Protein AF-A0A2J8X5N2-F1 (afdb_monomer_lite)

Radius of gyration: 18.38 Å; chains: 1; bounding box: 54×31×49 Å

pLDDT: mean 86.95, std 11.27, range [47.19, 97.31]

Structure (mmCIF, N/CA/C/O backbone):
data_AF-A0A2J8X5N2-F1
#
_entry.id   AF-A0A2J8X5N2-F1
#
loop_
_atom_site.group_PDB
_atom_site.id
_atom_site.type_symbol
_atom_site.label_atom_id
_atom_site.label_alt_id
_atom_site.label_comp_id
_atom_site.label_asym_id
_atom_site.label_entity_id
_atom_site.label_seq_id
_atom_site.pdbx_PDB_ins_code
_atom_site.Cartn_x
_atom_site.Cartn_y
_atom_site.Cartn_z
_atom_site.occupancy
_atom_site.B_iso_or_equiv
_atom_site.auth_seq_id
_atom_site.auth_comp_id
_atom_site.auth_asym_id
_atom_site.auth_atom_id
_atom_site.pdbx_PDB_model_num
ATOM 1 N N . LEU A 1 1 ? -1.056 3.568 8.824 1.00 79.25 1 LEU A N 1
ATOM 2 C CA . LEU A 1 1 ? 0.126 3.794 9.697 1.00 79.25 1 LEU A CA 1
ATOM 3 C C . LEU A 1 1 ? 0.199 5.288 9.924 1.00 79.25 1 LEU A C 1
ATOM 5 O O . LEU A 1 1 ? 0.035 6.000 8.947 1.00 79.25 1 LEU A O 1
ATOM 9 N N . THR A 1 2 ? 0.379 5.748 11.159 1.00 79.31 2 THR A N 1
ATOM 10 C CA . THR A 1 2 ? 0.470 7.188 11.462 1.00 79.31 2 THR A CA 1
ATOM 11 C C . THR A 1 2 ? 1.786 7.514 12.163 1.00 79.31 2 THR A C 1
ATOM 13 O O . THR A 1 2 ? 2.295 6.700 12.941 1.00 79.31 2 THR A O 1
ATOM 16 N N . TYR A 1 3 ? 2.335 8.692 11.874 1.00 79.75 3 TYR A N 1
ATOM 17 C CA . TYR A 1 3 ? 3.487 9.265 12.562 1.00 79.75 3 TYR A CA 1
ATOM 18 C C . TYR A 1 3 ? 3.287 10.778 12.698 1.00 79.75 3 TYR A C 1
ATOM 20 O O . TYR A 1 3 ? 3.373 11.508 11.717 1.00 79.75 3 TYR A O 1
ATOM 28 N N . GLU A 1 4 ? 3.002 11.232 13.918 1.00 77.88 4 GLU A N 1
ATOM 29 C CA . GLU A 1 4 ? 2.879 12.645 14.314 1.00 77.88 4 GLU A CA 1
ATOM 30 C C . GLU A 1 4 ? 1.818 13.422 13.512 1.00 77.88 4 GLU A C 1
ATOM 32 O O . GLU A 1 4 ? 1.911 14.631 13.327 1.00 77.88 4 GLU A O 1
ATOM 37 N N . ARG A 1 5 ? 0.785 12.711 13.046 1.00 81.62 5 ARG A N 1
ATOM 38 C CA . ARG A 1 5 ? -0.316 13.224 12.219 1.00 81.62 5 ARG A CA 1
ATOM 39 C C . ARG A 1 5 ? -1.665 12.758 12.766 1.00 81.62 5 ARG A C 1
ATOM 41 O O . ARG A 1 5 ? -2.450 12.113 12.074 1.00 81.62 5 ARG A O 1
ATOM 48 N N . GLU A 1 6 ? -1.905 13.033 14.045 1.00 83.50 6 GLU A N 1
ATOM 49 C CA . GLU A 1 6 ? -3.108 12.582 14.758 1.00 83.50 6 GLU A CA 1
ATOM 50 C C . GLU A 1 6 ? -4.386 13.145 14.123 1.00 83.50 6 GLU A C 1
ATOM 52 O O . GLU A 1 6 ? -5.283 12.382 13.789 1.00 83.50 6 GLU A O 1
ATOM 57 N N . GLU A 1 7 ? -4.432 14.444 13.823 1.00 84.88 7 GLU A N 1
ATOM 58 C CA . GLU A 1 7 ? -5.593 15.080 13.179 1.00 84.88 7 GLU A CA 1
ATOM 59 C C . GLU A 1 7 ? -5.915 14.472 11.799 1.00 84.88 7 GLU A C 1
ATOM 61 O O . GLU A 1 7 ? -7.064 14.157 11.489 1.00 84.88 7 GLU A O 1
ATOM 66 N N . VAL A 1 8 ? -4.888 14.230 10.977 1.00 87.12 8 VAL A N 1
ATOM 67 C CA . VAL A 1 8 ? -5.040 13.621 9.644 1.00 87.12 8 VAL A CA 1
ATOM 68 C C . VAL A 1 8 ? -5.524 12.171 9.751 1.00 87.12 8 VAL A C 1
ATOM 70 O O . VAL A 1 8 ? -6.370 11.734 8.965 1.00 87.12 8 VAL A O 1
ATOM 73 N N . LEU A 1 9 ? -5.028 11.428 10.747 1.00 88.44 9 LEU A N 1
ATOM 74 C CA . LEU A 1 9 ? -5.507 10.082 11.047 1.00 88.44 9 LEU A CA 1
ATOM 75 C C . LEU A 1 9 ? -6.993 10.099 11.415 1.00 88.44 9 LEU A C 1
ATOM 77 O O . LEU A 1 9 ? -7.743 9.288 10.878 1.00 88.44 9 LEU A O 1
ATOM 81 N N . MET A 1 10 ? -7.418 11.003 12.299 1.00 89.31 10 MET A N 1
ATOM 82 C CA . MET A 1 10 ? -8.810 11.086 12.751 1.00 89.31 10 MET A CA 1
ATOM 83 C C . MET A 1 10 ? -9.759 11.356 11.582 1.00 89.31 10 MET A C 1
ATOM 85 O O . MET A 1 10 ? -10.699 10.590 11.368 1.00 89.31 10 MET A O 1
ATOM 89 N N . ASN A 1 11 ? -9.429 12.336 10.738 1.00 88.38 11 ASN A N 1
ATOM 90 C CA . ASN A 1 11 ? -10.182 12.619 9.514 1.00 88.38 11 ASN A CA 1
ATOM 91 C C . ASN A 1 11 ? -10.232 11.405 8.569 1.00 88.38 11 ASN A C 1
ATOM 93 O O . ASN A 1 11 ? -11.255 11.123 7.944 1.00 88.38 11 ASN A O 1
ATOM 97 N N . SER A 1 12 ? -9.136 10.652 8.460 1.00 89.88 12 SER A N 1
ATOM 98 C CA . SER A 1 12 ? -9.092 9.437 7.638 1.00 89.88 12 SER A CA 1
ATOM 99 C C . SER A 1 12 ? -9.958 8.309 8.194 1.00 89.88 12 SER A C 1
ATOM 101 O O . SER A 1 12 ? -10.582 7.587 7.417 1.00 89.88 12 SER A O 1
ATOM 103 N N . LEU A 1 13 ? -10.025 8.163 9.519 1.00 92.00 13 LEU A N 1
ATOM 104 C CA . LEU A 1 13 ? -10.868 7.174 10.186 1.00 92.00 13 LEU A CA 1
ATOM 105 C C . LEU A 1 13 ? -12.350 7.502 10.016 1.00 92.00 13 LEU A C 1
ATOM 107 O O . LEU A 1 13 ? -13.110 6.628 9.610 1.00 92.00 13 LEU A O 1
ATOM 111 N N . GLU A 1 14 ? -12.756 8.752 10.234 1.00 92.00 14 GLU A N 1
ATOM 112 C CA . GLU A 1 14 ? -14.149 9.186 10.051 1.00 92.00 14 GLU A CA 1
ATOM 113 C C . GLU A 1 14 ? -14.667 8.908 8.638 1.00 92.00 14 GLU A C 1
ATOM 115 O O . GLU A 1 14 ? -15.812 8.496 8.446 1.00 92.00 14 GLU A O 1
ATOM 120 N N . ARG A 1 15 ? -13.800 9.039 7.630 1.00 91.50 15 ARG A N 1
ATOM 121 C CA . ARG A 1 15 ? -14.136 8.718 6.238 1.00 91.50 15 ARG A CA 1
ATOM 122 C C . ARG A 1 15 ? -14.422 7.237 6.006 1.00 91.50 15 ARG A C 1
ATOM 124 O O . ARG A 1 15 ? -14.990 6.913 4.970 1.00 91.50 15 ARG A O 1
ATOM 131 N N . LEU A 1 16 ? -14.061 6.343 6.923 1.00 93.50 16 LEU A N 1
ATOM 132 C CA . LEU A 1 16 ? -14.395 4.917 6.867 1.00 93.50 16 LEU A CA 1
ATOM 133 C C . LEU A 1 16 ? -15.728 4.585 7.553 1.00 93.50 16 LEU A C 1
ATOM 135 O O . LEU A 1 16 ? -16.158 3.433 7.485 1.00 93.50 16 LEU A O 1
ATOM 139 N N . ASN A 1 17 ? -16.397 5.563 8.175 1.00 95.12 17 ASN A N 1
ATOM 140 C CA . ASN A 1 17 ? -17.678 5.351 8.842 1.00 95.12 17 ASN A CA 1
ATOM 141 C C . ASN A 1 17 ? -18.714 4.743 7.888 1.00 95.12 17 ASN A C 1
ATOM 143 O O . ASN A 1 17 ? -18.992 5.297 6.825 1.00 95.12 17 ASN A O 1
ATOM 147 N N . GLY A 1 18 ? -19.279 3.595 8.266 1.00 93.81 18 GLY A N 1
ATOM 148 C CA . GLY A 1 18 ? -20.291 2.901 7.472 1.00 93.81 18 GLY A CA 1
ATOM 149 C C . GLY A 1 18 ? -19.766 2.247 6.188 1.00 93.81 18 GLY A C 1
ATOM 150 O O . GLY A 1 18 ? -20.572 1.856 5.341 1.00 93.81 18 GLY A O 1
ATOM 151 N N . LEU A 1 19 ? -18.442 2.111 6.018 1.00 95.00 19 LEU A N 1
ATOM 152 C CA . LEU A 1 19 ? -17.857 1.424 4.867 1.00 95.00 19 LEU A CA 1
ATOM 153 C C . LEU A 1 19 ? -18.276 -0.062 4.862 1.00 95.00 19 LEU A C 1
ATOM 155 O O . LEU A 1 19 ? -17.927 -0.803 5.786 1.00 95.00 19 LEU A O 1
AT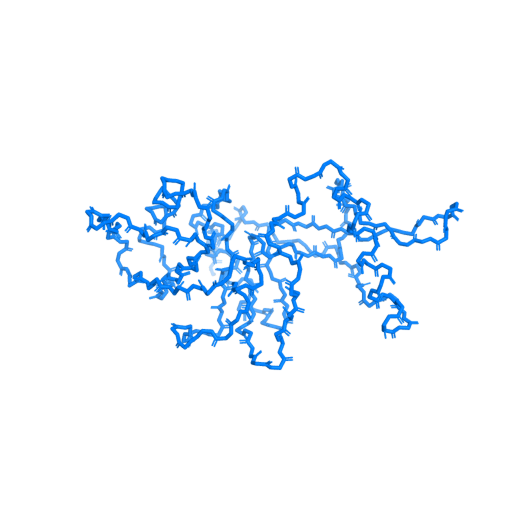OM 159 N N . PRO A 1 20 ? -18.970 -0.555 3.819 1.00 93.94 20 PRO A N 1
ATOM 160 C CA . PRO A 1 20 ? -19.385 -1.951 3.792 1.00 93.94 20 PRO A CA 1
ATOM 161 C C . PRO A 1 20 ? -18.192 -2.908 3.671 1.00 93.94 20 PRO A C 1
ATOM 163 O O . PRO A 1 20 ? -17.179 -2.596 3.048 1.00 93.94 20 PRO A O 1
ATOM 166 N N . TYR A 1 21 ? -18.342 -4.108 4.237 1.00 94.88 21 TYR A N 1
ATOM 167 C CA . TYR A 1 21 ? -17.311 -5.159 4.305 1.00 94.88 21 TYR A CA 1
ATOM 168 C C . TYR A 1 21 ? -16.043 -4.801 5.094 1.00 94.88 21 TYR A C 1
ATOM 170 O O . TYR A 1 21 ? -15.134 -5.630 5.173 1.00 94.88 21 TYR A O 1
ATOM 178 N N . LEU A 1 22 ? -15.970 -3.617 5.707 1.00 96.75 22 LEU A N 1
ATOM 179 C CA . LEU A 1 22 ? -14.913 -3.311 6.658 1.00 96.75 22 LEU A CA 1
ATOM 180 C C . LEU A 1 22 ? -15.119 -4.169 7.914 1.00 96.75 22 LEU A C 1
ATOM 182 O O . LEU A 1 22 ? -16.194 -4.168 8.502 1.00 96.75 22 LEU A O 1
ATOM 186 N N . ASN A 1 23 ? -14.101 -4.938 8.304 1.00 96.62 23 ASN A N 1
ATOM 187 C CA . ASN A 1 23 ? -14.156 -5.775 9.507 1.00 96.62 23 ASN A CA 1
ATOM 188 C C . ASN A 1 23 ? -13.657 -5.023 10.750 1.00 96.62 23 AS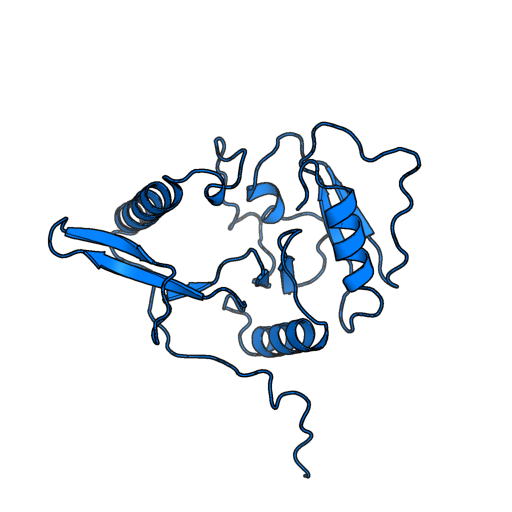N A C 1
ATOM 190 O O . ASN A 1 23 ? -14.258 -5.114 11.815 1.00 96.62 23 ASN A O 1
ATOM 194 N N . LYS A 1 24 ? -12.531 -4.321 10.604 1.00 96.19 24 LYS A N 1
ATOM 195 C CA . LYS A 1 24 ? -11.773 -3.681 11.681 1.00 96.19 24 LYS A CA 1
ATOM 196 C C . LYS A 1 24 ? -10.765 -2.715 11.067 1.00 96.19 24 LYS A C 1
ATOM 198 O O . LYS A 1 24 ? -10.291 -2.953 9.954 1.00 96.19 24 LYS A O 1
ATOM 203 N N . VAL A 1 25 ? -10.388 -1.678 11.808 1.00 96.19 25 VAL A N 1
ATOM 204 C CA . VAL A 1 25 ? -9.246 -0.824 11.461 1.00 96.19 25 VAL A CA 1
ATOM 205 C C . VAL A 1 25 ? -8.096 -1.094 12.423 1.00 96.19 25 VAL A C 1
ATOM 207 O O . VAL A 1 25 ? -8.276 -1.036 13.634 1.00 96.19 25 VAL A O 1
ATOM 210 N N . VAL A 1 26 ? -6.905 -1.379 11.889 1.00 95.38 26 VAL A N 1
ATOM 211 C CA . VAL A 1 26 ? -5.677 -1.518 12.685 1.00 95.38 26 VAL A CA 1
ATOM 212 C C . VAL A 1 26 ? -4.800 -0.289 12.460 1.00 95.38 26 VAL A C 1
ATOM 214 O O . VAL A 1 26 ? -4.179 -0.118 11.408 1.00 95.38 26 VAL A O 1
ATOM 217 N N . VAL A 1 27 ? -4.746 0.580 13.463 1.00 93.75 27 VAL A N 1
ATOM 218 C CA . VAL A 1 27 ? -3.889 1.761 13.489 1.00 93.75 27 VAL A CA 1
ATOM 219 C C . VAL A 1 27 ? -2.506 1.346 13.971 1.00 93.75 27 VAL A C 1
ATOM 221 O O . VAL A 1 27 ? -2.282 1.099 15.154 1.00 93.75 27 VAL A O 1
ATOM 224 N N . VAL A 1 28 ? -1.557 1.286 13.039 1.00 92.12 28 VAL A N 1
ATOM 225 C CA . VAL A 1 28 ? -0.138 1.103 13.364 1.00 92.12 28 VAL A CA 1
ATOM 226 C C . VAL A 1 28 ? 0.433 2.435 13.835 1.00 92.12 28 VAL A C 1
ATOM 228 O O . VAL A 1 28 ? 0.617 3.351 13.025 1.00 92.12 28 VAL A O 1
ATOM 231 N N . TRP A 1 29 ? 0.670 2.531 15.141 1.00 90.06 29 TRP A N 1
ATOM 232 C CA . TRP A 1 29 ? 1.153 3.729 15.814 1.00 90.06 29 TRP A CA 1
ATOM 233 C C . TRP A 1 29 ? 2.682 3.742 15.830 1.00 90.06 29 TRP A C 1
ATOM 235 O O . TRP A 1 29 ? 3.324 3.002 16.584 1.00 90.06 29 TRP A O 1
ATOM 245 N N . ASN A 1 30 ? 3.268 4.570 14.963 1.00 87.38 30 ASN A N 1
ATOM 246 C CA . ASN A 1 30 ? 4.718 4.735 14.850 1.00 87.38 30 ASN A CA 1
ATOM 247 C C . ASN A 1 30 ? 5.265 5.912 15.667 1.00 87.38 30 ASN A C 1
ATOM 249 O O . ASN A 1 30 ? 6.484 6.075 15.752 1.00 87.38 30 ASN A O 1
ATOM 253 N N . SER A 1 31 ? 4.395 6.748 16.237 1.00 82.81 31 SER A N 1
ATOM 254 C CA . SER A 1 31 ? 4.826 7.896 17.027 1.00 82.81 31 SER A CA 1
ATOM 255 C C . SER A 1 31 ? 5.433 7.471 18.365 1.00 82.81 31 SER A C 1
ATOM 257 O O . SER A 1 31 ? 4.873 6.609 19.042 1.00 82.81 31 SER A O 1
ATOM 259 N N . PRO A 1 32 ? 6.542 8.109 18.789 1.00 79.06 32 PRO A N 1
ATOM 260 C CA . PRO A 1 32 ? 7.129 7.866 20.105 1.00 79.06 32 PRO A CA 1
ATOM 261 C C . PRO A 1 32 ? 6.240 8.407 21.231 1.00 79.06 32 PRO A C 1
ATOM 263 O O . PRO A 1 32 ? 6.235 7.871 22.336 1.00 79.06 32 PRO A O 1
ATOM 266 N N . LYS A 1 33 ? 5.479 9.472 20.950 1.00 82.56 33 LYS A N 1
ATOM 267 C CA . LYS A 1 33 ? 4.474 10.014 21.864 1.00 82.56 33 LYS A CA 1
ATOM 268 C C . LYS A 1 33 ? 3.233 9.132 21.838 1.00 82.56 33 LYS A C 1
ATOM 270 O O . LYS A 1 33 ? 2.819 8.665 20.775 1.00 82.56 33 LYS A O 1
ATOM 275 N N . LEU A 1 34 ? 2.656 8.915 23.013 1.00 79.19 34 LEU A N 1
ATOM 276 C CA . LEU A 1 34 ? 1.372 8.241 23.136 1.00 79.19 34 LEU A CA 1
ATOM 277 C C . LEU A 1 34 ? 0.268 9.101 22.502 1.00 79.19 34 LEU A C 1
ATOM 279 O O . LEU A 1 34 ? 0.409 10.327 22.503 1.00 79.19 34 LEU A O 1
ATOM 283 N N . PRO A 1 35 ? -0.807 8.480 21.979 1.00 76.88 35 PRO A N 1
ATOM 284 C CA . PRO A 1 35 ? -2.031 9.215 21.682 1.00 76.88 35 PRO A CA 1
ATOM 285 C C . PRO A 1 35 ? -2.477 9.976 22.933 1.00 76.88 35 PRO A C 1
ATOM 287 O O . PRO A 1 35 ? -2.244 9.489 24.046 1.00 76.88 35 PRO A O 1
ATOM 290 N N . SER A 1 36 ? -3.101 11.141 22.755 1.00 78.81 36 SER A N 1
ATOM 291 C CA . SER A 1 36 ? -3.645 11.900 23.886 1.00 78.81 36 SER A CA 1
ATOM 292 C C . SER A 1 36 ? -4.563 11.012 24.736 1.00 78.81 36 SER A C 1
ATOM 294 O O . SER A 1 36 ? -5.335 10.224 24.191 1.00 78.81 36 SER A O 1
ATOM 296 N N . GLU A 1 37 ? -4.493 11.120 26.066 1.00 74.69 37 GLU A N 1
ATOM 297 C CA . GLU A 1 37 ? -5.384 10.355 26.958 1.00 74.69 37 GLU A CA 1
ATOM 298 C C . GLU A 1 37 ? -6.858 10.733 26.745 1.00 74.69 37 GLU A C 1
ATOM 300 O O . GLU A 1 37 ? -7.739 9.888 26.890 1.00 74.69 37 GLU A O 1
ATOM 305 N N . ASP A 1 38 ? -7.102 11.966 26.297 1.00 77.50 38 ASP A N 1
ATOM 306 C CA . ASP A 1 38 ? -8.425 12.492 25.954 1.00 77.50 38 ASP A CA 1
ATOM 307 C C . ASP A 1 38 ? -8.833 12.198 24.497 1.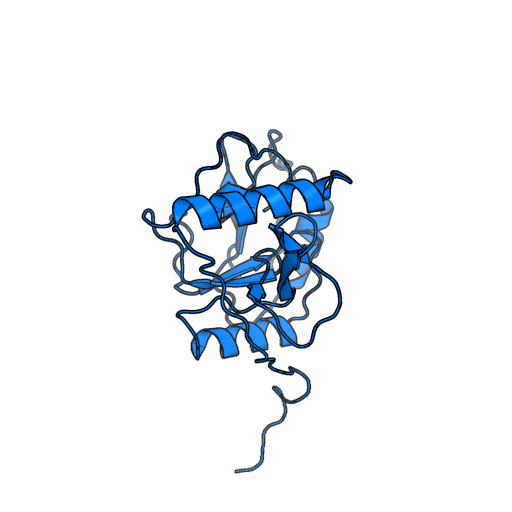00 77.50 38 ASP A C 1
ATOM 309 O O . ASP A 1 38 ? -9.862 12.689 24.025 1.00 77.50 38 ASP A O 1
ATOM 313 N N . LEU A 1 39 ? -8.028 11.435 23.743 1.00 80.56 39 LEU A N 1
ATOM 314 C CA . LEU A 1 39 ? -8.332 11.122 22.349 1.00 80.56 39 LEU A CA 1
ATOM 315 C C . LEU A 1 39 ? -9.550 10.196 22.262 1.00 80.56 39 LEU A C 1
ATOM 317 O O . LEU A 1 39 ? -9.488 9.002 22.567 1.00 80.56 39 LEU A O 1
ATOM 321 N N . LEU A 1 40 ? -10.654 10.748 21.769 1.00 85.62 40 LEU A N 1
ATOM 322 C CA . LEU A 1 40 ? -11.870 10.005 21.471 1.00 85.62 40 LEU A CA 1
ATOM 323 C C . LEU A 1 40 ? -11.827 9.505 20.030 1.00 85.62 40 LEU A C 1
ATOM 325 O O . LEU A 1 40 ? -12.025 10.279 19.099 1.00 85.62 40 LEU A O 1
ATOM 329 N N . TRP A 1 41 ? -11.583 8.207 19.850 1.00 88.81 41 TRP A N 1
ATOM 330 C CA . TRP A 1 41 ? -11.649 7.552 18.541 1.00 88.81 41 TRP A CA 1
ATOM 331 C C . TRP A 1 41 ? -13.058 7.672 17.936 1.00 88.81 41 TRP A C 1
ATOM 333 O O . TRP A 1 41 ? -14.038 7.522 18.671 1.00 88.81 41 TRP A O 1
ATOM 343 N N . PRO A 1 42 ? -13.189 7.910 16.617 1.00 91.44 42 PRO A N 1
ATOM 344 C CA . PRO A 1 42 ? -14.498 8.046 15.996 1.00 91.44 42 PRO A CA 1
ATOM 345 C C . PRO A 1 42 ? -15.234 6.704 16.002 1.00 91.44 42 PRO A C 1
ATOM 347 O O . PRO A 1 42 ? -14.639 5.656 15.736 1.00 91.44 42 PRO A O 1
ATOM 350 N N . ASP A 1 43 ? -16.543 6.736 16.251 1.00 92.50 43 ASP A N 1
ATOM 351 C CA . ASP A 1 43 ? -17.391 5.564 16.045 1.00 92.50 43 ASP A CA 1
ATOM 352 C C . ASP A 1 43 ? -17.704 5.417 14.554 1.00 92.50 43 ASP A C 1
ATOM 354 O O . ASP A 1 43 ? -18.477 6.177 13.969 1.00 92.50 43 ASP A O 1
ATOM 358 N N . ILE A 1 44 ? -17.047 4.441 13.933 1.00 94.12 44 ILE A N 1
ATOM 359 C CA . ILE A 1 44 ? -17.159 4.140 12.503 1.00 94.12 44 ILE A CA 1
ATOM 360 C C . ILE A 1 44 ? -17.986 2.871 12.240 1.00 94.12 44 ILE A C 1
ATOM 362 O O . ILE A 1 44 ? -18.035 2.388 11.106 1.00 94.12 44 ILE A O 1
ATOM 366 N N . GLY A 1 45 ? -18.599 2.300 13.286 1.00 94.06 45 GLY A N 1
ATOM 367 C CA . GLY A 1 45 ? -19.377 1.059 13.231 1.00 94.06 45 GLY A CA 1
ATOM 368 C C . GLY A 1 45 ? -18.552 -0.234 13.253 1.00 94.06 45 GLY A C 1
ATOM 369 O O . GLY A 1 45 ? -19.126 -1.323 13.211 1.00 94.06 45 GLY A O 1
ATOM 370 N N . VAL A 1 46 ? -17.220 -0.145 13.332 1.00 95.38 46 VAL A N 1
ATOM 371 C CA . VAL A 1 46 ? -16.307 -1.293 13.468 1.00 95.38 46 VAL A CA 1
ATOM 372 C C . VAL A 1 46 ? -15.230 -1.018 14.521 1.00 95.38 46 VAL A C 1
ATOM 374 O O . VAL A 1 46 ? -14.911 0.146 14.771 1.00 95.38 46 VAL A O 1
ATOM 377 N N . PRO A 1 47 ? -14.610 -2.055 15.114 1.00 96.06 47 PRO A N 1
ATOM 378 C CA . PRO A 1 47 ? -13.534 -1.858 16.079 1.00 96.06 47 PRO A CA 1
ATOM 379 C C . PRO A 1 47 ? -12.315 -1.155 15.464 1.00 96.06 47 PRO A C 1
ATOM 381 O O . PRO A 1 47 ? -11.839 -1.532 14.387 1.00 96.06 47 PRO A O 1
ATOM 384 N N . ILE A 1 48 ? -11.769 -0.181 16.194 1.00 94.75 48 ILE A N 1
ATOM 385 C CA . ILE A 1 48 ? -10.475 0.450 15.916 1.00 94.75 48 ILE A CA 1
ATOM 386 C C . ILE A 1 48 ? -9.463 -0.103 16.923 1.00 94.75 48 ILE A C 1
ATOM 388 O O . ILE A 1 48 ? -9.593 0.102 18.127 1.00 94.75 48 ILE A O 1
ATOM 392 N N . MET A 1 49 ? -8.454 -0.819 16.430 1.00 94.00 49 MET A N 1
ATOM 393 C CA . MET A 1 49 ? -7.374 -1.389 17.236 1.00 94.00 49 MET A CA 1
ATOM 394 C C . MET A 1 49 ? -6.094 -0.596 17.015 1.00 94.00 49 MET A C 1
ATOM 396 O O . MET A 1 49 ? -5.695 -0.373 15.874 1.00 94.00 49 MET A O 1
ATOM 400 N N . VAL A 1 50 ? -5.411 -0.218 18.091 1.00 91.50 50 VAL A N 1
ATOM 401 C CA . VAL A 1 50 ? -4.146 0.520 18.014 1.00 91.50 50 VAL A CA 1
ATOM 402 C C . VAL A 1 50 ? -3.002 -0.413 18.381 1.00 91.50 50 VAL A C 1
ATOM 404 O O . VAL A 1 50 ? -2.909 -0.862 19.522 1.00 91.50 50 VAL A O 1
ATOM 407 N N . VAL A 1 51 ? -2.111 -0.684 17.426 1.00 91.25 51 VAL A N 1
ATOM 408 C CA . VAL A 1 51 ? -0.897 -1.476 17.660 1.00 91.25 51 VAL A CA 1
ATOM 409 C C . VAL A 1 51 ? 0.295 -0.543 17.799 1.00 91.25 51 VAL A C 1
ATOM 411 O O . VAL A 1 51 ? 0.595 0.260 16.912 1.00 91.25 51 VAL A O 1
ATOM 414 N N . ARG A 1 52 ? 0.965 -0.625 18.949 1.00 88.19 52 ARG A N 1
ATOM 415 C CA . ARG A 1 52 ? 2.142 0.192 19.252 1.00 88.19 52 ARG A CA 1
ATOM 416 C C . ARG A 1 52 ? 3.393 -0.480 18.722 1.00 88.19 52 ARG A C 1
ATOM 418 O O . ARG A 1 52 ? 3.537 -1.698 18.785 1.00 88.19 52 ARG A O 1
ATOM 425 N N . THR A 1 53 ? 4.310 0.337 18.228 1.00 86.12 53 THR A N 1
ATOM 426 C CA . THR A 1 53 ? 5.577 -0.130 17.679 1.00 86.12 53 THR A CA 1
ATOM 427 C C . THR A 1 53 ? 6.726 0.419 18.514 1.00 86.12 53 THR A C 1
ATOM 429 O O . THR A 1 53 ? 6.671 1.546 18.995 1.00 86.12 53 THR A O 1
ATOM 432 N N . GLU A 1 54 ? 7.770 -0.383 18.721 1.00 82.25 54 GLU A N 1
ATOM 433 C CA . GLU A 1 54 ? 8.933 0.031 19.524 1.00 82.25 54 GLU A CA 1
ATOM 434 C C . GLU A 1 54 ? 9.792 1.079 18.809 1.00 82.25 54 GLU A C 1
ATOM 436 O O . GLU A 1 54 ? 10.489 1.873 19.436 1.00 82.25 54 GLU A O 1
ATOM 441 N N . LYS A 1 55 ? 9.788 1.039 17.475 1.00 82.19 55 LYS A N 1
ATOM 442 C CA . LYS A 1 55 ? 10.608 1.888 16.615 1.00 82.19 55 LYS A CA 1
ATOM 443 C C . LYS A 1 55 ? 9.770 2.381 15.453 1.00 82.19 55 LYS A C 1
ATOM 445 O O . LYS A 1 55 ? 9.054 1.595 14.829 1.00 82.19 55 LYS A O 1
ATOM 450 N N . ASN A 1 56 ? 9.947 3.651 15.106 1.00 82.62 56 ASN A N 1
ATOM 451 C CA . ASN A 1 56 ? 9.383 4.197 13.885 1.00 82.62 56 ASN A CA 1
ATOM 452 C C . ASN A 1 56 ? 10.005 3.488 12.668 1.00 82.62 56 ASN A C 1
ATOM 454 O O . ASN A 1 56 ? 11.202 3.606 12.408 1.00 82.62 56 ASN A O 1
ATOM 458 N N . SER A 1 57 ? 9.192 2.709 11.956 1.00 82.88 57 SER A N 1
ATOM 459 C CA . SER A 1 57 ? 9.565 2.031 10.717 1.00 82.88 57 SER A CA 1
ATOM 460 C C . SER A 1 57 ? 8.353 1.900 9.811 1.00 82.88 57 SER A C 1
ATOM 462 O O . SER A 1 57 ? 7.292 1.430 10.230 1.00 82.88 57 SER A O 1
ATOM 464 N N . LEU A 1 58 ? 8.512 2.239 8.533 1.00 81.81 58 LEU A N 1
ATOM 465 C CA . LEU A 1 58 ? 7.439 2.058 7.549 1.00 81.81 58 LEU A CA 1
ATOM 466 C C . LEU A 1 58 ? 7.019 0.594 7.391 1.00 81.81 58 LEU A C 1
ATOM 468 O O . LEU A 1 58 ? 5.902 0.319 6.960 1.00 81.81 58 LEU A O 1
ATOM 472 N N . ASN A 1 59 ? 7.895 -0.354 7.737 1.00 83.94 59 ASN A N 1
ATOM 473 C CA . ASN A 1 59 ? 7.602 -1.779 7.592 1.00 83.94 59 ASN A CA 1
ATOM 474 C C . ASN A 1 59 ? 6.674 -2.322 8.672 1.00 83.94 59 ASN A C 1
ATOM 476 O O . ASN A 1 59 ? 6.144 -3.418 8.503 1.00 83.94 59 ASN A O 1
ATOM 480 N N . ASN A 1 60 ? 6.424 -1.559 9.740 1.00 86.62 60 ASN A N 1
ATOM 481 C CA . ASN A 1 60 ? 5.529 -1.984 10.810 1.00 86.62 60 ASN A CA 1
ATOM 482 C C . ASN A 1 60 ? 4.123 -2.319 10.283 1.00 86.62 60 ASN A C 1
ATOM 484 O O . ASN A 1 60 ? 3.464 -3.204 10.817 1.00 86.62 60 ASN A O 1
ATOM 488 N N . ARG A 1 61 ? 3.676 -1.690 9.186 1.00 87.75 61 ARG A N 1
ATOM 489 C CA . ARG A 1 61 ? 2.383 -2.006 8.552 1.00 87.75 61 ARG A CA 1
ATOM 490 C C . ARG A 1 61 ? 2.322 -3.350 7.821 1.00 87.75 61 ARG A C 1
ATOM 492 O O . ARG A 1 61 ? 1.230 -3.799 7.499 1.00 87.75 61 ARG A O 1
ATOM 499 N N . PHE A 1 62 ? 3.466 -3.978 7.552 1.00 88.25 62 PHE A N 1
ATOM 500 C CA . PHE A 1 62 ? 3.553 -5.295 6.911 1.00 88.25 62 PHE A CA 1
ATOM 501 C C . PHE A 1 62 ? 3.843 -6.416 7.915 1.00 88.25 62 PHE A C 1
ATOM 503 O O . PHE A 1 62 ? 4.040 -7.563 7.518 1.00 88.25 62 PHE A O 1
ATOM 510 N N . LEU A 1 63 ? 3.910 -6.105 9.212 1.00 87.31 63 LEU A N 1
ATOM 511 C CA . LEU A 1 63 ? 4.084 -7.125 10.237 1.00 87.31 63 LEU A CA 1
ATOM 512 C C . LEU A 1 63 ? 2.789 -7.938 10.410 1.00 87.31 63 LEU A C 1
ATOM 514 O O . LEU A 1 63 ? 1.693 -7.391 10.263 1.00 87.31 63 LEU A O 1
ATOM 518 N N . PRO A 1 64 ? 2.895 -9.244 10.720 1.00 89.25 64 PRO A N 1
ATOM 519 C CA . PRO A 1 64 ? 1.746 -10.125 10.892 1.00 89.25 64 PRO A CA 1
ATOM 520 C C . PRO A 1 64 ? 1.091 -9.899 12.265 1.00 89.25 64 PRO A C 1
ATOM 522 O O . PRO A 1 64 ? 1.190 -10.747 13.149 1.00 89.25 64 PRO A O 1
ATOM 525 N N . TRP A 1 65 ? 0.456 -8.742 12.452 1.00 90.31 65 TRP A N 1
ATOM 526 C CA . TRP A 1 65 ? -0.269 -8.397 13.676 1.00 90.31 65 TRP A CA 1
ATOM 527 C C . TRP A 1 65 ? -1.387 -9.407 13.960 1.00 90.31 65 TRP A C 1
ATOM 529 O O . TRP A 1 65 ? -2.113 -9.815 13.047 1.00 90.31 65 TRP A O 1
ATOM 539 N N . ASN A 1 66 ? -1.535 -9.804 15.226 1.00 91.12 66 ASN A N 1
ATOM 540 C CA . ASN A 1 66 ? -2.537 -10.790 15.643 1.00 91.12 66 ASN A CA 1
ATOM 541 C C . ASN A 1 66 ? -3.966 -10.254 15.477 1.00 91.12 66 ASN A C 1
ATOM 543 O O . ASN A 1 66 ? -4.899 -11.022 15.280 1.00 91.12 66 ASN A O 1
ATOM 547 N N . GLU A 1 67 ? -4.115 -8.932 15.503 1.00 93.25 67 GLU A N 1
ATOM 548 C CA . GLU A 1 67 ? -5.362 -8.196 15.331 1.00 93.25 67 GLU A CA 1
ATOM 549 C C . GLU A 1 67 ? -5.926 -8.312 13.906 1.00 93.25 67 GLU A C 1
ATOM 551 O O . GLU A 1 67 ? -7.117 -8.059 13.700 1.00 93.25 67 GLU A O 1
ATOM 556 N N . ILE A 1 68 ? -5.089 -8.677 12.924 1.00 93.19 68 ILE A N 1
ATOM 557 C CA . ILE A 1 68 ? -5.492 -8.879 11.530 1.00 93.19 68 ILE A CA 1
ATOM 558 C C . ILE A 1 68 ? -6.046 -10.297 11.385 1.00 93.19 68 ILE A C 1
ATOM 560 O O . ILE A 1 68 ? -5.296 -11.267 11.293 1.00 93.19 68 ILE A O 1
ATOM 564 N N . GLU A 1 69 ? -7.364 -10.424 11.313 1.00 93.31 69 GLU A N 1
ATOM 565 C CA . GLU A 1 69 ? -8.065 -11.716 11.220 1.00 93.31 69 GLU A CA 1
ATOM 566 C C . GLU A 1 69 ? -8.535 -12.039 9.792 1.00 93.31 69 GLU A C 1
ATOM 568 O O . GLU A 1 69 ? -8.864 -13.182 9.483 1.00 93.31 69 GLU A O 1
ATOM 573 N N . THR A 1 70 ? -8.533 -11.048 8.899 1.00 95.00 70 THR A N 1
ATOM 574 C CA . THR A 1 70 ? -9.000 -11.173 7.515 1.00 95.00 70 THR A CA 1
ATOM 575 C C . THR A 1 70 ? -7.900 -11.637 6.562 1.00 95.00 70 THR A C 1
ATOM 577 O O . THR A 1 70 ? -6.713 -11.389 6.772 1.00 95.00 70 THR A O 1
ATOM 580 N N . GLU A 1 71 ? -8.298 -12.278 5.458 1.00 93.44 71 GLU A N 1
ATOM 581 C CA . GLU A 1 71 ? -7.384 -12.606 4.354 1.00 93.44 71 GLU A CA 1
ATOM 582 C C . GLU A 1 71 ? -6.994 -11.364 3.545 1.00 93.44 71 GLU A C 1
ATOM 584 O O . GLU A 1 71 ? -5.866 -11.270 3.071 1.00 93.44 71 GLU A O 1
ATOM 589 N N . ALA A 1 72 ? -7.916 -10.412 3.384 1.00 95.50 72 ALA A N 1
ATOM 590 C CA . ALA A 1 72 ? -7.668 -9.158 2.684 1.00 95.50 72 ALA A CA 1
ATOM 591 C C . ALA A 1 72 ? -7.174 -8.090 3.657 1.00 95.50 72 ALA A C 1
ATOM 593 O O . ALA A 1 72 ? -7.790 -7.874 4.705 1.00 95.50 72 ALA A O 1
ATOM 594 N N . ILE A 1 73 ? -6.122 -7.375 3.271 1.00 95.62 73 ILE A N 1
ATOM 595 C CA . ILE A 1 73 ? -5.666 -6.157 3.937 1.00 95.62 73 ILE A CA 1
ATOM 596 C C . ILE A 1 73 ? -5.790 -5.009 2.947 1.00 95.62 73 ILE A C 1
ATOM 598 O O . ILE A 1 73 ? -5.212 -5.071 1.865 1.00 95.62 73 ILE A O 1
ATOM 602 N N . LEU A 1 74 ? -6.496 -3.953 3.343 1.00 96.19 74 LEU A N 1
ATOM 603 C CA . LEU A 1 74 ? -6.427 -2.650 2.694 1.00 96.19 74 LEU A CA 1
ATOM 604 C C . LEU A 1 74 ? -5.390 -1.798 3.425 1.00 96.19 74 LEU A C 1
ATOM 606 O O . LEU A 1 74 ? -5.621 -1.367 4.552 1.00 96.19 74 LEU A O 1
ATOM 610 N N . SER A 1 75 ? -4.244 -1.566 2.791 1.00 94.94 75 SER A N 1
ATOM 611 C CA . SER A 1 75 ? -3.238 -0.632 3.297 1.00 94.94 75 SER A CA 1
ATOM 612 C C . SER A 1 75 ? -3.456 0.735 2.667 1.00 94.94 75 SER A C 1
ATOM 614 O O . SER A 1 75 ? -3.475 0.866 1.439 1.00 94.94 75 SER A O 1
ATOM 616 N N . ILE A 1 76 ? -3.628 1.732 3.530 1.00 92.00 76 ILE A N 1
ATOM 617 C CA . ILE A 1 76 ? -3.904 3.124 3.187 1.00 92.00 76 ILE A CA 1
ATOM 618 C C . ILE A 1 76 ? -2.921 4.013 3.963 1.00 92.00 76 ILE A C 1
ATOM 620 O O . ILE A 1 76 ? -2.761 3.860 5.181 1.00 92.00 76 ILE A O 1
ATOM 624 N N . ASP A 1 77 ? -2.223 4.885 3.238 1.00 86.19 77 ASP A N 1
ATOM 625 C CA . ASP A 1 77 ? -1.450 5.998 3.789 1.00 86.19 77 ASP A CA 1
ATOM 626 C C . ASP A 1 77 ? -2.421 7.041 4.363 1.00 86.19 77 ASP A C 1
ATOM 628 O O . ASP A 1 77 ? -3.548 7.179 3.890 1.00 86.19 77 ASP A O 1
ATOM 632 N N . ASP A 1 78 ? -2.012 7.758 5.408 1.00 77.50 78 ASP A N 1
ATOM 633 C CA . ASP A 1 78 ? -2.890 8.690 6.127 1.00 77.50 78 ASP A CA 1
ATOM 634 C C . ASP A 1 78 ? -3.334 9.902 5.289 1.00 77.50 78 ASP A C 1
ATOM 636 O O . ASP A 1 78 ? -4.314 10.554 5.624 1.00 77.50 78 ASP A O 1
ATOM 640 N N . ASP A 1 79 ? -2.672 10.172 4.167 1.00 76.94 79 ASP A N 1
ATOM 641 C CA . ASP A 1 79 ? -3.006 11.225 3.208 1.00 76.94 79 ASP A CA 1
ATOM 642 C C . ASP A 1 79 ? -3.737 10.714 1.948 1.00 76.94 79 ASP A C 1
ATOM 644 O O . ASP A 1 79 ? -4.037 11.490 1.031 1.00 76.94 79 ASP A O 1
ATOM 648 N N . ALA A 1 80 ? -4.069 9.421 1.879 1.00 84.88 80 ALA A N 1
ATOM 649 C CA . ALA A 1 80 ? -4.741 8.846 0.722 1.00 84.88 80 ALA A CA 1
ATOM 650 C C . ALA A 1 80 ? -6.265 9.085 0.744 1.00 84.88 80 ALA A C 1
ATOM 652 O O . ALA A 1 80 ? -7.013 8.705 1.652 1.00 84.88 80 ALA A O 1
ATOM 653 N N . HIS A 1 81 ? -6.761 9.683 -0.339 1.00 85.56 81 HIS A N 1
ATOM 654 C CA . HIS A 1 81 ? -8.158 10.084 -0.477 1.00 85.56 81 HIS A CA 1
ATOM 655 C C . HIS A 1 81 ? -8.943 9.121 -1.373 1.00 85.56 81 HIS A C 1
ATOM 657 O O . HIS A 1 81 ? -9.141 9.385 -2.553 1.00 85.56 81 HIS A O 1
ATOM 663 N N . LEU A 1 82 ? -9.421 8.010 -0.801 1.00 89.50 82 LEU A N 1
ATOM 664 C CA . LEU A 1 82 ? -10.290 7.052 -1.502 1.00 89.50 82 LEU A CA 1
ATOM 665 C C . LEU A 1 82 ? -11.753 7.205 -1.084 1.00 89.50 82 LEU A C 1
ATOM 667 O O . LEU A 1 82 ? -12.043 7.367 0.102 1.00 89.50 82 LEU A O 1
ATOM 671 N N . ARG A 1 83 ? -12.679 7.143 -2.040 1.00 91.50 83 ARG A N 1
ATOM 672 C CA . ARG A 1 83 ? -14.118 7.095 -1.757 1.00 91.50 83 ARG A CA 1
ATOM 673 C C . ARG A 1 83 ? -14.565 5.664 -1.445 1.00 91.50 83 ARG A C 1
ATOM 675 O O . ARG A 1 83 ? -13.942 4.693 -1.871 1.00 91.50 83 ARG A O 1
ATOM 682 N N . HIS A 1 84 ? -15.689 5.512 -0.742 1.00 93.06 84 HIS A N 1
ATOM 683 C CA . HIS A 1 84 ? -16.237 4.188 -0.399 1.00 93.06 84 HIS A CA 1
ATOM 684 C C . HIS A 1 84 ? -16.476 3.309 -1.620 1.00 93.06 84 HIS A C 1
ATOM 686 O O . HIS A 1 84 ? -16.227 2.110 -1.584 1.00 93.06 84 HIS A O 1
ATOM 692 N N . ASP A 1 85 ? -16.965 3.898 -2.707 1.00 91.19 85 ASP A N 1
ATOM 693 C CA . ASP A 1 85 ? -17.255 3.186 -3.941 1.00 91.19 85 ASP A CA 1
ATOM 694 C C . ASP A 1 85 ? -15.977 2.624 -4.586 1.00 91.19 85 ASP A C 1
ATOM 696 O O . ASP A 1 85 ? -15.965 1.476 -5.026 1.00 91.19 85 ASP A O 1
ATOM 700 N N . GLU A 1 86 ? -14.878 3.375 -4.539 1.00 91.94 86 GLU A N 1
ATOM 701 C CA . GLU A 1 86 ? -13.560 2.936 -5.010 1.00 91.94 86 GLU A CA 1
ATOM 702 C C . GLU A 1 86 ? -12.985 1.815 -4.144 1.00 91.94 86 GLU A C 1
ATOM 704 O O . GLU A 1 86 ? -12.491 0.820 -4.674 1.00 91.94 86 GLU A O 1
ATOM 709 N N . ILE A 1 87 ? -13.098 1.936 -2.818 1.00 94.38 87 ILE A N 1
ATOM 710 C CA . ILE A 1 87 ? -12.644 0.905 -1.875 1.00 94.38 87 ILE A CA 1
ATOM 711 C C . ILE A 1 87 ? -13.418 -0.400 -2.102 1.00 94.38 87 ILE A C 1
ATOM 713 O O . ILE A 1 87 ? -12.828 -1.472 -2.229 1.00 94.38 87 ILE A O 1
ATOM 717 N N . MET A 1 88 ? -14.742 -0.304 -2.221 1.00 94.19 88 MET A N 1
ATOM 718 C CA . MET A 1 88 ? -15.631 -1.434 -2.489 1.00 94.19 88 MET A CA 1
ATOM 719 C C . MET A 1 88 ? -15.312 -2.118 -3.817 1.00 94.19 88 MET A C 1
ATOM 721 O O . MET A 1 88 ? -15.325 -3.347 -3.908 1.00 94.19 88 MET A O 1
ATOM 725 N N . PHE A 1 89 ? -15.028 -1.329 -4.852 1.00 93.50 89 PHE A N 1
ATOM 726 C CA . PHE A 1 89 ? -14.626 -1.849 -6.149 1.00 93.50 89 PHE A CA 1
ATOM 727 C C . PHE A 1 89 ? -13.270 -2.553 -6.084 1.00 93.50 89 PHE A C 1
ATOM 729 O O . PHE A 1 89 ? -13.166 -3.703 -6.508 1.00 93.50 89 PHE A O 1
ATOM 736 N N . GLY A 1 90 ? -12.264 -1.916 -5.479 1.00 94.56 90 GLY A N 1
ATOM 737 C CA . GLY A 1 90 ? -10.939 -2.504 -5.283 1.00 94.56 90 GLY A CA 1
ATOM 738 C C . GLY A 1 90 ? -10.998 -3.823 -4.512 1.00 94.56 90 GLY A C 1
ATOM 739 O O . GLY A 1 90 ? -10.376 -4.801 -4.924 1.00 94.56 90 GLY A O 1
ATOM 740 N N . PHE A 1 91 ? -11.827 -3.899 -3.465 1.00 95.50 91 PHE A N 1
ATOM 741 C CA . PHE A 1 91 ? -12.037 -5.134 -2.711 1.00 95.50 91 PHE A CA 1
ATOM 742 C C . PHE A 1 91 ? -12.644 -6.247 -3.574 1.00 95.50 91 PHE A C 1
ATOM 744 O O . PHE A 1 91 ? -12.199 -7.392 -3.506 1.00 95.50 91 PHE A O 1
ATOM 751 N N . ARG A 1 92 ? -13.638 -5.936 -4.418 1.00 94.25 92 ARG A N 1
ATOM 752 C CA . ARG A 1 92 ? -14.225 -6.919 -5.348 1.00 94.25 92 ARG A CA 1
ATOM 753 C C . ARG A 1 92 ? -13.198 -7.429 -6.350 1.00 94.25 92 ARG A C 1
ATOM 755 O O . ARG A 1 92 ? -13.096 -8.633 -6.534 1.00 94.25 92 ARG A O 1
ATOM 762 N N . VAL A 1 93 ? -12.418 -6.533 -6.946 1.00 94.44 93 VAL A N 1
ATOM 763 C CA . VAL A 1 93 ? -11.364 -6.904 -7.900 1.00 94.44 93 VAL A CA 1
ATOM 764 C C . VAL A 1 93 ? -10.317 -7.789 -7.220 1.00 94.44 93 VAL A C 1
ATOM 766 O O . VAL A 1 93 ? -9.927 -8.811 -7.774 1.00 94.44 93 VAL A O 1
ATOM 769 N N . TRP A 1 94 ? -9.917 -7.460 -5.989 1.00 96.12 94 TRP A N 1
ATOM 770 C CA . TRP A 1 94 ? -9.007 -8.300 -5.210 1.00 96.12 94 TRP A CA 1
ATOM 771 C C . TRP A 1 94 ? -9.584 -9.690 -4.922 1.00 96.12 94 TRP A C 1
ATOM 773 O O . TRP A 1 94 ? -8.861 -10.679 -5.001 1.00 96.12 94 TRP A O 1
ATOM 783 N N . ARG A 1 95 ? -10.888 -9.806 -4.641 1.00 94.75 95 ARG A N 1
ATOM 784 C CA . ARG A 1 95 ? -11.527 -11.113 -4.411 1.00 94.75 95 ARG A CA 1
ATOM 785 C C . ARG A 1 95 ? -11.439 -12.048 -5.620 1.00 94.75 95 ARG A C 1
ATOM 787 O O . ARG A 1 95 ? -11.363 -13.254 -5.396 1.00 94.75 95 ARG A O 1
ATOM 794 N N . GLU A 1 96 ? -11.432 -11.501 -6.835 1.00 94.38 96 GLU A N 1
ATOM 795 C CA . GLU A 1 96 ? -11.262 -12.247 -8.093 1.00 94.38 96 GLU A CA 1
ATOM 796 C C . GLU A 1 96 ? -9.781 -12.524 -8.430 1.00 94.38 96 GLU A C 1
ATOM 798 O O . GLU A 1 96 ? -9.479 -13.421 -9.210 1.00 94.38 96 GLU A O 1
ATOM 803 N N . ALA A 1 97 ? -8.842 -11.779 -7.832 1.00 92.69 97 ALA A N 1
ATOM 804 C CA . ALA A 1 97 ? -7.403 -11.847 -8.109 1.00 92.69 97 ALA A CA 1
ATOM 805 C C . ALA A 1 97 ? -6.567 -11.865 -6.813 1.00 92.69 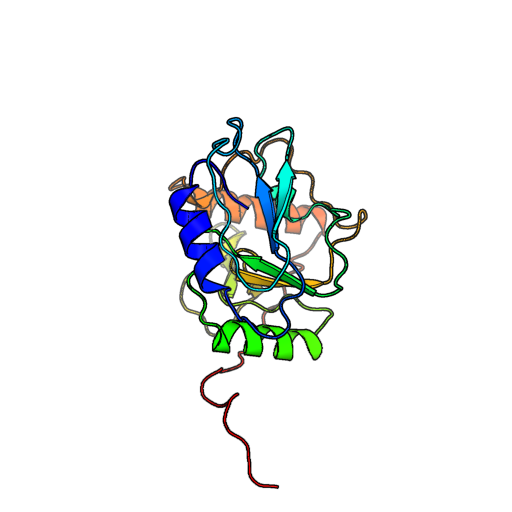97 ALA A C 1
ATOM 807 O O . ALA A 1 97 ? -5.693 -11.022 -6.597 1.00 92.69 97 ALA A O 1
ATOM 808 N N . ARG A 1 98 ? -6.863 -12.817 -5.917 1.00 92.31 98 ARG A N 1
ATOM 809 C CA . ARG A 1 98 ? -6.323 -12.861 -4.540 1.00 92.31 98 ARG A CA 1
ATOM 810 C C . ARG A 1 98 ? -4.808 -13.046 -4.452 1.00 92.31 98 ARG A C 1
ATOM 812 O O . ARG A 1 98 ? -4.211 -12.711 -3.431 1.00 92.31 98 ARG A O 1
ATOM 819 N N . ASP A 1 99 ? -4.199 -13.590 -5.498 1.00 90.69 99 ASP A N 1
ATOM 820 C CA . ASP A 1 99 ? -2.756 -13.789 -5.650 1.00 90.69 99 ASP A CA 1
ATOM 821 C C . ASP A 1 99 ? -2.010 -12.501 -6.046 1.00 90.69 99 ASP A C 1
ATOM 823 O O . ASP A 1 99 ? -0.782 -12.499 -6.133 1.00 90.69 99 ASP A O 1
ATOM 827 N N . ARG A 1 100 ? -2.730 -11.393 -6.273 1.00 92.12 100 ARG A N 1
ATOM 828 C CA . ARG A 1 100 ? -2.175 -10.129 -6.767 1.00 92.12 100 ARG A CA 1
ATOM 829 C C . ARG A 1 100 ? -2.410 -8.975 -5.801 1.00 92.12 100 ARG A C 1
ATOM 831 O O . ARG A 1 100 ? -3.347 -8.956 -5.005 1.00 92.12 100 ARG A O 1
ATOM 838 N N . ILE A 1 101 ? -1.547 -7.967 -5.915 1.00 94.94 101 ILE A N 1
ATOM 839 C CA . ILE A 1 101 ? -1.778 -6.653 -5.314 1.00 94.94 101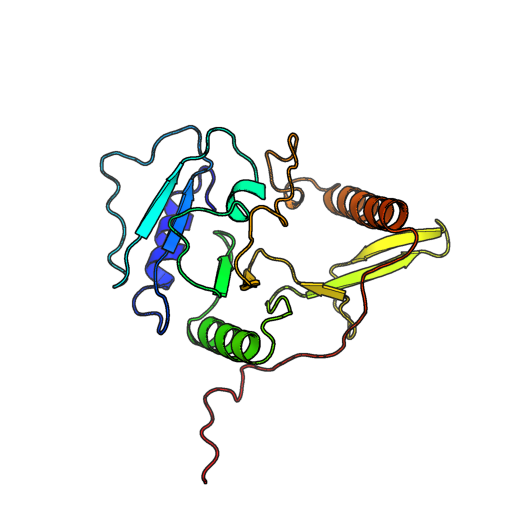 ILE A CA 1
ATOM 840 C C . ILE A 1 101 ? -2.743 -5.892 -6.226 1.00 94.94 101 ILE A C 1
ATOM 842 O O . ILE A 1 101 ? -2.478 -5.737 -7.418 1.00 94.94 101 ILE A O 1
ATOM 846 N N . VAL A 1 102 ? -3.838 -5.392 -5.659 1.00 95.38 102 VAL A N 1
ATOM 847 C CA . VAL A 1 102 ? -4.832 -4.568 -6.358 1.00 95.38 102 VAL A CA 1
ATOM 848 C C . VAL A 1 102 ? -4.840 -3.195 -5.715 1.00 95.38 102 VAL A C 1
ATOM 850 O O . VAL A 1 102 ? -5.177 -3.066 -4.547 1.00 95.38 102 VAL A O 1
ATOM 853 N N . GLY A 1 103 ? -4.482 -2.150 -6.447 1.00 94.00 103 GLY A N 1
ATOM 854 C CA . GLY A 1 103 ? -4.382 -0.816 -5.864 1.00 94.00 103 GLY A CA 1
ATOM 855 C C . GLY A 1 103 ? -4.465 0.291 -6.892 1.00 94.00 103 GLY A C 1
ATOM 856 O O . GLY A 1 103 ? -4.574 0.045 -8.091 1.00 94.00 103 GLY A O 1
ATOM 857 N N . PHE A 1 104 ? -4.434 1.516 -6.386 1.00 91.69 104 PHE A N 1
ATOM 858 C CA . PHE A 1 104 ? -4.756 2.716 -7.155 1.00 91.69 104 PHE A CA 1
ATOM 859 C C . PHE A 1 104 ? -3.507 3.394 -7.749 1.00 91.69 104 PHE A C 1
ATOM 861 O O . PHE A 1 104 ? -3.533 3.767 -8.923 1.00 91.69 104 PHE A O 1
ATOM 868 N N . PRO A 1 105 ? -2.374 3.527 -7.023 1.00 92.69 105 PRO A N 1
ATOM 869 C CA . PRO A 1 105 ? -1.190 4.182 -7.568 1.00 92.69 105 PRO A CA 1
ATOM 870 C C . PRO A 1 105 ? -0.320 3.186 -8.349 1.00 92.69 105 PRO A C 1
ATOM 872 O O . PRO A 1 105 ? 0.491 2.449 -7.782 1.00 92.69 105 PRO A O 1
ATOM 875 N N . GLY A 1 106 ? -0.471 3.192 -9.674 1.00 93.06 106 GLY A N 1
ATOM 876 C CA . GLY A 1 106 ? 0.361 2.421 -10.599 1.00 93.06 106 GLY A CA 1
ATOM 877 C C . GLY A 1 106 ? 1.731 3.055 -10.844 1.00 93.06 106 GLY A C 1
ATOM 878 O O . GLY A 1 106 ? 1.845 4.277 -10.960 1.00 93.06 106 GLY A O 1
ATOM 879 N N . ARG A 1 107 ? 2.780 2.235 -10.931 1.00 95.56 107 ARG A N 1
ATOM 880 C CA . ARG A 1 107 ? 4.159 2.633 -11.266 1.00 95.56 107 ARG A CA 1
ATOM 881 C C . ARG A 1 107 ? 4.783 1.619 -12.215 1.00 95.56 107 ARG A C 1
ATOM 883 O O . ARG A 1 107 ? 4.253 0.522 -12.398 1.00 95.56 107 ARG A O 1
ATOM 890 N N . TYR A 1 108 ? 5.919 1.967 -12.801 1.00 96.88 108 TYR A N 1
ATOM 891 C CA . TYR A 1 108 ? 6.637 1.063 -13.692 1.00 96.88 108 TYR A CA 1
ATOM 892 C C . TYR A 1 108 ? 8.148 1.196 -13.537 1.00 96.88 108 TYR A C 1
ATOM 894 O O . TYR A 1 108 ? 8.649 2.204 -13.035 1.00 96.88 108 TYR A O 1
ATOM 902 N N . HIS A 1 109 ? 8.859 0.133 -13.897 1.00 96.38 109 HIS A N 1
ATOM 903 C CA . HIS A 1 109 ? 10.297 0.195 -14.110 1.00 96.38 109 HIS A CA 1
ATOM 904 C C . HIS A 1 109 ? 10.561 0.566 -15.574 1.00 96.38 109 HIS A C 1
ATOM 906 O O . HIS A 1 109 ? 9.675 0.393 -16.396 1.00 96.38 109 HIS A O 1
ATOM 912 N N . ALA A 1 110 ? 11.733 1.093 -15.912 1.00 95.88 110 ALA A N 1
ATOM 913 C CA . ALA A 1 110 ? 12.132 1.356 -17.297 1.00 95.88 110 ALA A CA 1
ATOM 914 C C . ALA A 1 110 ? 13.628 1.082 -17.460 1.00 95.88 110 ALA A C 1
ATOM 916 O O . ALA A 1 110 ? 14.396 1.338 -16.533 1.00 95.88 110 ALA A O 1
ATOM 917 N N . TRP A 1 111 ? 14.049 0.541 -18.604 1.00 96.00 111 TRP A N 1
ATOM 918 C CA . TRP A 1 111 ? 15.473 0.346 -18.877 1.00 96.00 111 TRP A CA 1
ATOM 919 C C . TRP A 1 111 ? 16.094 1.649 -19.359 1.00 96.00 111 TRP A C 1
ATOM 921 O O . TRP A 1 111 ? 15.623 2.237 -20.333 1.00 96.00 111 TRP A O 1
ATOM 931 N N . ASP A 1 112 ? 17.163 2.075 -18.702 1.00 95.38 112 ASP A N 1
ATOM 932 C CA . ASP A 1 112 ? 17.955 3.211 -19.129 1.00 95.38 112 ASP A CA 1
ATOM 933 C C . ASP A 1 112 ? 19.166 2.745 -19.933 1.00 95.38 112 ASP A C 1
ATOM 935 O O . ASP A 1 112 ? 20.096 2.131 -19.407 1.00 95.38 112 ASP A O 1
ATOM 939 N N . ILE A 1 113 ? 19.137 3.028 -21.237 1.00 95.12 113 ILE A N 1
ATOM 940 C CA . ILE A 1 113 ? 20.168 2.596 -22.187 1.00 95.12 113 ILE A CA 1
ATOM 941 C C . ILE A 1 113 ? 21.538 3.215 -21.864 1.00 95.12 113 ILE A C 1
ATOM 943 O O . ILE A 1 113 ? 22.512 2.457 -21.851 1.00 95.12 113 ILE A O 1
ATOM 947 N N . PRO A 1 114 ? 21.662 4.532 -21.592 1.00 95.44 114 PRO A N 1
ATOM 948 C CA . PRO A 1 114 ? 22.958 5.155 -21.333 1.00 95.44 114 PRO A CA 1
ATOM 949 C C . PRO A 1 114 ? 23.653 4.619 -20.079 1.00 95.44 114 PRO A C 1
ATOM 951 O O . PRO A 1 114 ? 24.846 4.332 -20.134 1.00 95.44 114 PRO A O 1
ATOM 954 N N . HIS A 1 115 ? 22.928 4.444 -18.969 1.00 94.25 115 HIS A N 1
ATOM 955 C CA . HIS A 1 115 ? 23.520 3.969 -17.714 1.00 94.25 115 HIS A CA 1
ATOM 956 C C . HIS A 1 115 ? 23.407 2.449 -17.526 1.00 94.25 115 HIS A C 1
ATOM 958 O O . HIS A 1 115 ? 23.871 1.939 -16.508 1.00 94.25 115 HIS A O 1
ATOM 964 N N . GLN A 1 116 ? 22.805 1.726 -18.482 1.00 95.44 116 GLN A N 1
ATOM 965 C CA . GLN A 1 116 ? 22.603 0.269 -18.444 1.00 95.44 116 GLN A CA 1
ATOM 966 C C . GLN A 1 116 ? 21.995 -0.189 -17.107 1.00 95.44 116 GLN A C 1
ATOM 968 O O . GLN A 1 116 ? 22.490 -1.111 -16.454 1.00 95.44 116 GLN A O 1
ATOM 973 N N . SER A 1 117 ? 20.946 0.503 -16.660 1.00 96.12 117 SER A N 1
ATOM 974 C CA . SER A 1 117 ? 20.332 0.257 -15.353 1.00 96.12 117 SER A CA 1
ATOM 975 C C . SER A 1 117 ? 18.818 0.430 -15.385 1.00 96.12 117 SER A C 1
ATOM 977 O O . SER A 1 117 ? 18.260 1.062 -16.280 1.00 96.12 117 SER A O 1
ATOM 979 N N . TRP A 1 118 ? 18.131 -0.142 -14.399 1.00 97.31 118 TRP A N 1
ATOM 980 C CA . TRP A 1 118 ? 16.683 -0.009 -14.275 1.00 97.31 118 TRP A CA 1
ATOM 981 C C . TRP A 1 118 ? 16.297 1.239 -13.481 1.00 97.31 118 TRP A C 1
ATOM 983 O O . TRP A 1 118 ? 16.780 1.457 -12.370 1.00 97.31 118 TRP A O 1
ATOM 993 N N . LEU A 1 119 ? 15.368 2.024 -14.012 1.00 96.50 119 LEU A N 1
ATOM 994 C CA . LEU A 1 119 ? 14.812 3.203 -13.360 1.00 96.50 119 LEU A CA 1
ATOM 995 C C . LEU A 1 119 ? 13.420 2.910 -12.813 1.00 96.50 119 LEU A C 1
ATOM 997 O O . LEU A 1 119 ? 12.644 2.165 -13.401 1.00 96.50 119 LEU A O 1
ATOM 1001 N N . TYR A 1 120 ? 13.091 3.548 -11.697 1.00 96.44 120 TYR A N 1
ATOM 1002 C CA . TYR A 1 120 ? 11.727 3.665 -11.190 1.00 96.44 120 TYR A CA 1
ATOM 1003 C C . TYR A 1 120 ? 11.056 4.871 -11.852 1.00 96.44 120 TYR A C 1
ATOM 1005 O O . TYR A 1 120 ? 11.630 5.958 -11.851 1.00 96.44 120 TYR A O 1
ATOM 1013 N N . ASN A 1 121 ? 9.833 4.716 -12.354 1.00 93.38 121 ASN A N 1
ATOM 1014 C CA . ASN A 1 121 ? 9.124 5.787 -13.043 1.00 93.38 121 ASN A CA 1
ATOM 1015 C C . ASN A 1 121 ? 7.672 5.930 -12.550 1.00 93.38 121 ASN A C 1
ATOM 1017 O O . ASN A 1 121 ? 6.967 4.950 -12.281 1.00 93.38 121 ASN A O 1
ATOM 1021 N N . SER A 1 122 ? 7.238 7.183 -12.399 1.00 92.56 122 SER A N 1
ATOM 1022 C CA . SER A 1 122 ? 5.894 7.571 -11.960 1.00 92.56 122 SER A CA 1
ATOM 1023 C C . SER A 1 122 ? 5.096 8.357 -12.993 1.00 92.56 122 SER A C 1
ATOM 1025 O O . SER A 1 122 ? 3.977 8.766 -12.689 1.00 92.56 122 SER A O 1
ATOM 1027 N N . ASN A 1 123 ? 5.652 8.592 -14.181 1.00 91.25 123 ASN A N 1
ATOM 1028 C CA . ASN A 1 123 ? 4.953 9.278 -15.258 1.00 91.25 123 ASN A CA 1
ATOM 1029 C C . ASN A 1 123 ? 3.754 8.458 -15.736 1.00 91.25 123 ASN A C 1
ATOM 1031 O O . ASN A 1 123 ? 3.655 7.250 -15.504 1.00 91.25 123 ASN A O 1
ATOM 1035 N N . TYR A 1 124 ? 2.851 9.120 -16.451 1.00 86.88 124 TYR A N 1
ATOM 1036 C CA . TYR A 1 124 ? 1.783 8.418 -17.140 1.00 86.88 124 TYR A CA 1
ATOM 1037 C C . TYR A 1 124 ? 2.378 7.446 -18.169 1.00 86.88 124 TYR A C 1
ATOM 1039 O O . TYR A 1 124 ? 3.208 7.821 -18.993 1.00 86.88 124 TYR A O 1
ATOM 1047 N N . SER A 1 125 ? 1.946 6.192 -18.103 1.00 88.50 125 SER A N 1
ATOM 1048 C CA . SER A 1 125 ? 2.303 5.118 -19.032 1.00 88.50 125 SER A CA 1
ATOM 1049 C C . SER A 1 125 ? 1.048 4.300 -19.319 1.00 88.50 125 SER A C 1
ATOM 1051 O O . SER A 1 125 ? 0.104 4.356 -18.532 1.00 88.50 125 SER A O 1
ATOM 1053 N N . CYS A 1 126 ? 1.011 3.538 -20.411 1.00 87.44 126 CYS A N 1
ATOM 1054 C CA . CYS A 1 126 ? -0.024 2.520 -20.639 1.00 87.44 126 CYS A CA 1
ATOM 1055 C C . CYS A 1 126 ? 0.337 1.179 -19.981 1.00 87.44 126 CYS A C 1
ATOM 1057 O O . CYS A 1 126 ? -0.546 0.391 -19.655 1.00 87.44 126 CYS A O 1
ATOM 1059 N N . GLU A 1 127 ? 1.625 0.963 -19.716 1.00 93.00 127 GLU A N 1
ATOM 1060 C CA . GLU A 1 127 ? 2.172 -0.251 -19.123 1.00 93.00 127 GLU A CA 1
ATOM 1061 C C . GLU A 1 127 ? 2.684 0.034 -17.717 1.00 93.00 127 GLU A C 1
ATOM 1063 O O . GLU A 1 127 ? 3.458 0.966 -17.486 1.00 93.00 127 GLU A O 1
ATOM 1068 N N . LEU A 1 128 ? 2.226 -0.769 -16.763 1.00 95.06 128 LEU A N 1
ATOM 1069 C CA . LEU A 1 128 ? 2.586 -0.672 -15.355 1.00 95.06 128 LEU A CA 1
ATOM 1070 C C . LEU A 1 128 ? 3.233 -1.974 -14.914 1.00 95.06 128 LEU A C 1
ATOM 1072 O O . LEU A 1 128 ? 2.883 -3.030 -15.418 1.00 95.06 128 LEU A O 1
ATOM 1076 N N . SER A 1 129 ? 4.146 -1.926 -13.954 1.00 96.25 129 SER A N 1
ATOM 1077 C CA . SER A 1 129 ? 4.781 -3.137 -13.417 1.00 96.25 129 SER A CA 1
ATOM 1078 C C . SER A 1 129 ? 4.741 -3.211 -11.894 1.00 96.25 129 SER A C 1
ATOM 1080 O O . SER A 1 129 ? 5.286 -4.135 -11.301 1.00 96.25 129 SER A O 1
ATOM 1082 N N . MET A 1 130 ? 4.190 -2.188 -11.242 1.00 96.19 130 MET A N 1
ATOM 1083 C CA . MET A 1 130 ? 4.162 -2.037 -9.794 1.00 96.19 130 MET A CA 1
ATOM 1084 C C . MET A 1 130 ? 2.872 -1.342 -9.366 1.00 96.19 130 MET A C 1
ATOM 1086 O O . MET A 1 130 ? 2.360 -0.460 -10.057 1.00 96.19 130 MET A O 1
ATOM 1090 N N . VAL A 1 131 ? 2.403 -1.695 -8.174 1.00 94.94 131 VAL A N 1
ATOM 1091 C CA . VAL A 1 131 ? 1.306 -1.025 -7.473 1.00 94.94 131 VAL A CA 1
ATOM 1092 C C . VAL A 1 131 ? 1.830 -0.602 -6.107 1.00 94.94 131 VAL A C 1
ATOM 1094 O O . VAL A 1 131 ? 2.376 -1.428 -5.374 1.00 94.94 131 VAL A O 1
ATOM 1097 N N . LEU A 1 132 ? 1.706 0.681 -5.762 1.00 93.31 132 LEU A N 1
ATOM 1098 C CA . LEU A 1 132 ? 2.141 1.159 -4.451 1.00 93.31 132 LEU A CA 1
ATOM 1099 C C . LEU A 1 132 ? 1.148 0.734 -3.369 1.00 93.31 132 LEU A C 1
ATOM 1101 O O . LEU A 1 132 ? -0.056 0.944 -3.480 1.00 93.31 132 LEU A O 1
ATOM 1105 N N . THR A 1 133 ? 1.677 0.202 -2.272 1.00 92.75 133 THR A N 1
ATOM 1106 C CA . THR A 1 133 ? 0.901 -0.317 -1.136 1.00 92.75 133 THR A CA 1
ATOM 1107 C C . THR A 1 133 ? 0.370 0.762 -0.191 1.00 92.75 133 THR A C 1
ATOM 1109 O O . THR A 1 133 ? -0.243 0.437 0.821 1.00 92.75 133 THR A O 1
ATOM 1112 N N . GLY A 1 134 ? 0.586 2.040 -0.514 1.00 91.06 134 GLY A N 1
ATOM 1113 C CA . GLY A 1 134 ? -0.025 3.177 0.183 1.00 91.06 134 GLY A CA 1
ATOM 1114 C C . GLY A 1 134 ? -1.519 3.350 -0.097 1.00 91.06 134 GLY A C 1
ATOM 1115 O O . GLY A 1 134 ? -2.194 4.098 0.589 1.00 91.06 134 GLY A O 1
ATOM 1116 N N . ALA A 1 135 ? -2.048 2.656 -1.103 1.00 94.12 135 ALA A N 1
ATOM 1117 C CA . ALA A 1 135 ? -3.476 2.565 -1.374 1.00 94.12 135 ALA A CA 1
ATOM 1118 C C . ALA A 1 135 ? -3.711 1.280 -2.178 1.00 94.12 135 ALA A C 1
ATOM 1120 O O . ALA A 1 135 ? -3.819 1.306 -3.408 1.00 94.12 135 ALA A O 1
ATOM 1121 N N . ALA A 1 136 ? -3.687 0.133 -1.496 1.00 95.94 136 ALA A N 1
ATOM 1122 C CA . ALA A 1 136 ? -3.842 -1.166 -2.146 1.00 95.94 136 ALA A CA 1
ATOM 1123 C C . ALA A 1 136 ? -4.405 -2.247 -1.220 1.00 95.94 136 ALA A C 1
ATOM 1125 O O . ALA A 1 136 ? -4.125 -2.283 -0.022 1.00 95.94 136 ALA A O 1
ATOM 1126 N N . PHE A 1 137 ? -5.131 -3.170 -1.838 1.00 96.31 137 PHE A N 1
ATOM 1127 C CA . PHE A 1 137 ? -5.489 -4.470 -1.312 1.00 96.31 137 PHE A CA 1
ATOM 1128 C C . PHE A 1 137 ? -4.405 -5.500 -1.621 1.00 96.31 137 PHE A C 1
ATOM 1130 O O . PHE A 1 137 ? -3.929 -5.610 -2.755 1.00 96.31 137 PHE A O 1
ATOM 1137 N N . PHE A 1 138 ? -4.049 -6.292 -0.620 1.00 94.69 138 PHE A N 1
ATOM 1138 C CA . PHE A 1 138 ? -3.200 -7.465 -0.781 1.00 94.69 138 PHE A CA 1
ATOM 1139 C C . PHE A 1 138 ? -3.570 -8.541 0.236 1.00 94.69 138 PHE A C 1
ATOM 1141 O O . PHE A 1 138 ? -4.246 -8.284 1.234 1.00 94.69 138 PHE A O 1
ATOM 1148 N N . HIS A 1 139 ? -3.127 -9.765 -0.039 1.00 92.69 139 HIS A N 1
ATOM 1149 C CA . HIS A 1 139 ? -3.347 -10.891 0.856 1.00 92.69 139 HIS A CA 1
ATOM 1150 C C . HIS A 1 139 ? -2.557 -10.728 2.159 1.00 92.69 139 HIS A C 1
ATOM 1152 O O . HIS A 1 139 ? -1.427 -10.236 2.147 1.00 92.69 139 HIS A O 1
ATOM 1158 N N . LYS A 1 140 ? -3.127 -11.184 3.279 1.00 87.06 140 LYS A N 1
ATOM 1159 C CA . LYS A 1 140 ? -2.521 -11.128 4.610 1.00 87.06 140 LYS A CA 1
ATOM 1160 C C . LYS A 1 140 ? -1.072 -11.603 4.574 1.00 87.06 140 LYS A C 1
ATOM 1162 O O . LYS A 1 140 ? -0.783 -12.734 4.171 1.00 87.06 140 LYS A O 1
ATOM 1167 N N . VAL A 1 141 ? -0.180 -10.726 5.031 1.00 77.81 141 VAL A N 1
ATOM 1168 C CA . VAL A 1 141 ? 1.253 -10.998 5.136 1.00 77.81 141 VAL A CA 1
ATOM 1169 C C . VAL A 1 141 ? 1.459 -11.998 6.268 1.00 77.81 141 VAL A C 1
ATOM 1171 O O . VAL A 1 141 ? 1.016 -11.782 7.395 1.00 77.81 141 VAL A O 1
ATOM 1174 N N . THR A 1 142 ? 2.115 -13.116 5.973 1.00 72.81 142 THR A N 1
ATOM 1175 C CA . THR A 1 142 ? 2.533 -14.080 7.001 1.00 72.81 142 THR A CA 1
ATOM 1176 C C . THR A 1 142 ? 3.982 -13.816 7.397 1.00 72.81 142 THR A C 1
ATOM 1178 O O . THR A 1 142 ? 4.704 -13.097 6.708 1.00 72.81 142 THR A O 1
ATOM 1181 N N . SER A 1 143 ? 4.450 -14.413 8.494 1.00 61.72 143 SER A N 1
ATOM 1182 C CA . SER A 1 143 ? 5.827 -14.234 8.988 1.00 61.72 143 SER A CA 1
ATOM 1183 C C . SER A 1 143 ? 6.914 -14.502 7.933 1.00 61.72 143 SER A C 1
ATOM 1185 O O . SER A 1 143 ? 7.985 -13.899 7.998 1.00 61.72 143 SER A O 1
ATOM 1187 N N . ARG A 1 144 ? 6.620 -15.334 6.921 1.00 61.47 144 ARG A N 1
ATOM 1188 C CA . ARG A 1 144 ? 7.511 -15.650 5.789 1.00 61.47 144 ARG A CA 1
ATOM 1189 C C . ARG A 1 144 ? 7.726 -14.488 4.811 1.00 61.47 144 ARG A C 1
ATOM 1191 O O . ARG A 1 144 ? 8.692 -14.512 4.063 1.00 61.47 144 ARG A O 1
ATOM 1198 N N . TRP A 1 145 ? 6.853 -13.485 4.831 1.00 59.25 145 TRP A N 1
ATOM 1199 C CA . TRP A 1 145 ? 6.835 -12.351 3.899 1.00 59.25 145 TRP A CA 1
ATOM 1200 C C . TRP A 1 145 ? 7.229 -11.031 4.581 1.00 59.25 145 TRP A C 1
ATOM 1202 O O . TRP A 1 145 ? 6.906 -9.948 4.096 1.00 59.25 145 TRP A O 1
ATOM 1212 N N . THR A 1 146 ? 7.906 -11.102 5.733 1.00 59.34 146 THR A N 1
ATOM 1213 C CA . THR A 1 146 ? 8.300 -9.907 6.487 1.00 59.34 146 THR A CA 1
ATOM 1214 C C . THR A 1 146 ? 9.569 -9.280 5.915 1.00 59.34 146 THR A C 1
ATOM 1216 O O . THR A 1 146 ? 10.667 -9.826 6.007 1.00 59.34 146 THR A O 1
ATOM 1219 N N . PHE A 1 147 ? 9.427 -8.083 5.352 1.00 62.81 147 PHE A N 1
ATOM 1220 C CA . PHE A 1 147 ? 10.550 -7.272 4.897 1.00 62.81 147 PHE A CA 1
ATOM 1221 C C . PHE A 1 147 ? 11.094 -6.463 6.078 1.00 62.81 147 PHE A C 1
ATOM 1223 O O . PHE A 1 147 ? 10.543 -5.429 6.457 1.00 62.81 147 PHE A O 1
ATOM 1230 N N . ARG A 1 148 ? 12.175 -6.936 6.707 1.00 59.38 148 ARG A N 1
ATOM 1231 C CA . ARG A 1 148 ? 12.872 -6.143 7.728 1.00 59.38 148 ARG A CA 1
ATOM 1232 C C . ARG A 1 148 ? 13.802 -5.146 7.038 1.00 59.38 148 ARG A C 1
ATOM 1234 O O . ARG A 1 148 ? 14.856 -5.539 6.553 1.00 59.38 148 ARG A O 1
ATOM 1241 N N . CYS A 1 149 ? 13.447 -3.861 7.044 1.00 63.03 149 CYS A N 1
ATOM 1242 C CA . CYS A 1 149 ? 14.420 -2.782 6.848 1.00 63.03 149 CYS A CA 1
ATOM 1243 C C . CYS A 1 149 ? 14.728 -2.141 8.211 1.00 63.03 149 CYS A C 1
ATOM 1245 O O . CYS A 1 149 ? 13.903 -1.372 8.714 1.00 63.03 149 CYS A O 1
ATOM 1247 N N . PRO A 1 150 ? 15.891 -2.438 8.818 1.00 59.75 150 PRO A N 1
ATOM 1248 C CA . PRO A 1 150 ? 16.274 -1.860 10.102 1.00 59.75 150 PRO A CA 1
ATOM 1249 C C . PRO A 1 150 ? 16.563 -0.350 10.034 1.00 59.75 150 PRO A C 1
ATOM 1251 O O . PRO A 1 150 ? 16.557 0.303 11.071 1.00 59.75 150 PRO A O 1
ATOM 1254 N N . GLY A 1 151 ? 16.796 0.201 8.837 1.00 60.38 151 GLY A N 1
ATOM 1255 C CA . GLY A 1 151 ? 17.189 1.597 8.612 1.00 60.38 151 GLY A CA 1
ATOM 1256 C C . GLY A 1 151 ? 16.184 2.435 7.820 1.00 60.38 151 GLY A C 1
ATOM 1257 O O . GLY A 1 151 ? 16.595 3.396 7.185 1.00 60.38 151 GLY A O 1
ATOM 1258 N N . CYS A 1 152 ? 14.893 2.085 7.820 1.00 65.31 152 CYS A N 1
ATOM 1259 C CA . CYS A 1 152 ? 13.855 2.831 7.093 1.00 65.31 152 CYS A CA 1
ATOM 1260 C C . CYS A 1 152 ? 12.909 3.585 8.059 1.00 65.31 152 CYS A C 1
ATOM 1262 O O . CYS A 1 152 ? 11.751 3.174 8.200 1.00 65.31 152 CYS A O 1
ATOM 1264 N N . PRO A 1 153 ? 13.379 4.642 8.760 1.00 63.31 153 PRO A N 1
ATOM 1265 C CA . PRO A 1 153 ? 12.578 5.348 9.758 1.00 63.31 153 PRO A CA 1
ATOM 1266 C C . PRO A 1 153 ? 11.532 6.284 9.143 1.00 63.31 153 PRO A C 1
ATOM 1268 O O . PRO A 1 153 ? 10.500 6.524 9.753 1.00 63.31 153 PRO A O 1
ATOM 1271 N N . GLN A 1 154 ? 11.770 6.810 7.940 1.00 65.94 154 GLN A N 1
ATOM 1272 C CA . GLN A 1 154 ? 10.880 7.762 7.271 1.00 65.94 154 GLN A CA 1
ATOM 1273 C C . GLN A 1 154 ? 10.592 7.330 5.835 1.00 65.94 154 GLN A C 1
ATOM 1275 O O . GLN A 1 154 ? 11.364 6.578 5.234 1.00 65.94 154 GLN A O 1
ATOM 1280 N N . ALA A 1 155 ? 9.469 7.803 5.286 1.00 70.25 155 ALA A N 1
ATOM 1281 C CA . ALA A 1 155 ? 9.128 7.590 3.885 1.00 70.25 155 ALA A CA 1
ATOM 1282 C C . ALA A 1 155 ? 10.156 8.256 2.972 1.00 70.25 155 ALA A C 1
ATOM 1284 O O . ALA A 1 155 ? 10.405 9.452 3.082 1.00 70.25 155 ALA A O 1
ATOM 1285 N N . LEU A 1 156 ? 10.710 7.475 2.035 1.00 73.56 156 LEU A N 1
ATOM 1286 C CA . LEU A 1 156 ? 11.693 7.966 1.066 1.00 73.56 156 LEU A CA 1
ATOM 1287 C C . LEU A 1 156 ? 11.194 9.213 0.328 1.00 73.56 156 LEU A C 1
ATOM 1289 O O . LEU A 1 156 ? 11.992 10.077 0.024 1.00 73.56 156 LEU A O 1
ATOM 1293 N N . SER A 1 157 ? 9.886 9.326 0.070 1.00 73.62 157 SER A N 1
ATOM 1294 C CA . SER A 1 157 ? 9.267 10.441 -0.666 1.00 73.62 157 SER A CA 1
ATOM 1295 C C . SER A 1 157 ? 9.446 11.830 -0.049 1.00 73.62 157 SER A C 1
ATOM 1297 O O . SER A 1 157 ? 9.125 12.799 -0.723 1.00 73.62 157 SER A O 1
ATOM 1299 N N . HIS A 1 158 ? 9.916 11.942 1.196 1.00 73.50 158 HIS A N 1
ATOM 1300 C CA . HIS A 1 158 ? 10.225 13.239 1.805 1.00 73.50 158 HIS A CA 1
ATOM 1301 C C . HIS A 1 158 ? 11.543 13.853 1.314 1.00 73.50 158 HIS A C 1
ATOM 1303 O O . HIS A 1 158 ? 11.776 15.031 1.561 1.00 73.50 158 HIS A O 1
ATOM 1309 N N . ASP A 1 159 ? 12.394 13.072 0.646 1.00 79.75 159 ASP A N 1
ATOM 1310 C CA . ASP A 1 159 ? 13.688 13.517 0.128 1.00 79.75 159 ASP A CA 1
ATOM 1311 C C . ASP A 1 159 ? 13.610 13.725 -1.393 1.00 79.75 159 ASP A C 1
ATOM 1313 O O . ASP A 1 159 ? 13.084 12.875 -2.112 1.00 79.75 159 ASP A O 1
ATOM 1317 N N . ASP A 1 160 ? 14.157 14.816 -1.926 1.00 79.88 160 ASP A N 1
ATOM 1318 C CA . ASP A 1 160 ? 14.181 15.074 -3.375 1.00 79.88 160 ASP A CA 1
ATOM 1319 C C . ASP A 1 160 ? 14.946 13.985 -4.155 1.00 79.88 160 ASP A C 1
ATOM 1321 O O . ASP A 1 160 ? 14.639 13.693 -5.313 1.00 79.88 160 ASP A O 1
ATOM 1325 N N . SER A 1 161 ? 15.887 13.298 -3.501 1.00 85.94 161 SER A N 1
ATOM 1326 C CA . SER A 1 161 ? 16.650 12.177 -4.060 1.00 85.94 161 SER A CA 1
ATOM 1327 C C . SER A 1 161 ? 15.882 10.848 -4.095 1.00 85.94 161 SER A C 1
ATOM 1329 O O . SER A 1 161 ? 16.409 9.834 -4.562 1.00 85.94 161 SER A O 1
ATOM 1331 N N . HIS A 1 162 ? 14.617 10.813 -3.663 1.00 85.19 162 HIS A N 1
ATOM 1332 C CA . HIS A 1 162 ? 13.854 9.570 -3.516 1.00 85.19 162 HIS A CA 1
ATOM 1333 C C . HIS A 1 162 ? 13.735 8.737 -4.791 1.00 85.19 162 HIS A C 1
ATOM 1335 O O . HIS A 1 162 ? 13.658 7.509 -4.712 1.00 85.19 162 HIS A O 1
ATOM 1341 N N . PHE A 1 163 ? 13.712 9.364 -5.971 1.00 88.00 163 PHE A N 1
ATOM 1342 C CA . PHE A 1 163 ? 13.741 8.630 -7.235 1.00 88.00 163 PHE A CA 1
ATOM 1343 C C . PHE A 1 163 ? 15.047 7.852 -7.385 1.00 88.00 163 PHE A C 1
ATOM 1345 O O . PHE A 1 163 ? 15.003 6.656 -7.665 1.00 88.00 163 PHE A O 1
ATOM 1352 N N . HIS A 1 164 ? 16.184 8.487 -7.106 1.00 90.06 164 HIS A N 1
ATOM 1353 C CA . HIS A 1 164 ? 17.498 7.855 -7.170 1.00 90.06 164 HIS A CA 1
ATOM 1354 C C . HIS A 1 164 ? 17.605 6.662 -6.210 1.00 90.06 164 HIS A C 1
ATOM 1356 O O . HIS A 1 164 ? 18.031 5.578 -6.614 1.00 90.06 164 HIS A O 1
ATOM 1362 N N . GLU A 1 165 ? 17.127 6.807 -4.973 1.00 90.38 165 GLU A N 1
ATOM 1363 C CA . GLU A 1 165 ? 17.082 5.693 -4.019 1.00 90.38 165 GLU A CA 1
ATOM 1364 C C . GLU A 1 165 ? 16.158 4.561 -4.493 1.00 90.38 165 GLU A C 1
ATOM 1366 O O . GLU A 1 165 ? 16.517 3.385 -4.423 1.00 90.38 165 GLU A O 1
ATOM 1371 N N . ARG A 1 166 ? 15.004 4.879 -5.095 1.00 92.44 166 ARG A N 1
ATOM 1372 C CA . ARG A 1 166 ? 14.126 3.858 -5.695 1.00 92.44 166 ARG A CA 1
ATOM 1373 C C . ARG A 1 166 ? 14.797 3.132 -6.863 1.00 92.44 166 ARG A C 1
ATOM 1375 O O . ARG A 1 166 ? 14.608 1.923 -6.998 1.00 92.44 166 ARG A O 1
ATOM 1382 N N . HIS A 1 167 ? 15.591 3.824 -7.684 1.00 94.50 167 HIS A N 1
ATOM 1383 C CA . HIS A 1 167 ? 16.379 3.188 -8.749 1.00 94.50 167 HIS A CA 1
ATOM 1384 C C . HIS A 1 167 ? 17.384 2.198 -8.152 1.00 94.50 167 HIS A C 1
ATOM 1386 O O . HIS A 1 167 ? 17.463 1.050 -8.597 1.00 94.50 167 HIS A O 1
ATOM 1392 N N . LYS A 1 168 ? 18.102 2.596 -7.092 1.00 93.81 168 LYS A N 1
ATOM 1393 C CA . LYS A 1 168 ? 19.020 1.703 -6.369 1.00 93.81 168 LYS A CA 1
ATOM 1394 C C . LYS A 1 168 ? 18.303 0.468 -5.834 1.00 93.81 168 LYS A C 1
ATOM 1396 O O . LYS A 1 168 ? 18.801 -0.637 -6.032 1.00 93.81 168 LYS A O 1
ATOM 1401 N N . CYS A 1 169 ? 17.129 0.627 -5.218 1.00 92.69 169 CYS A N 1
ATOM 1402 C CA . CYS A 1 169 ? 16.348 -0.502 -4.711 1.00 92.69 169 CYS A CA 1
ATOM 1403 C C . CYS A 1 169 ? 15.971 -1.492 -5.820 1.00 92.69 169 CYS A C 1
ATOM 1405 O O . CYS A 1 169 ? 16.170 -2.693 -5.646 1.00 92.69 169 CYS A O 1
ATOM 1407 N N . ILE A 1 170 ? 15.469 -1.013 -6.966 1.00 95.44 170 ILE A N 1
ATOM 1408 C CA . ILE A 1 170 ? 15.116 -1.891 -8.094 1.00 95.44 170 ILE A CA 1
ATOM 1409 C C . ILE A 1 170 ? 16.344 -2.674 -8.567 1.00 95.44 170 ILE A C 1
ATOM 1411 O O . ILE A 1 170 ? 16.286 -3.898 -8.665 1.00 95.44 170 ILE A O 1
ATOM 1415 N N . ASN A 1 171 ? 17.471 -2.000 -8.807 1.00 96.50 171 ASN A N 1
ATOM 1416 C CA . ASN A 1 171 ? 18.687 -2.671 -9.274 1.00 96.50 171 ASN A CA 1
ATOM 1417 C C . ASN A 1 171 ? 19.271 -3.628 -8.224 1.00 96.50 171 ASN A C 1
ATOM 1419 O O . ASN A 1 171 ? 19.791 -4.686 -8.578 1.00 96.50 171 ASN A O 1
ATOM 1423 N N . PHE A 1 172 ? 19.144 -3.310 -6.933 1.00 95.12 172 PHE A N 1
ATOM 1424 C CA . PHE A 1 172 ? 19.501 -4.231 -5.858 1.00 95.12 172 PHE A CA 1
ATOM 1425 C C . PHE A 1 172 ? 18.664 -5.514 -5.926 1.00 95.12 172 PHE A C 1
ATOM 1427 O O . PHE A 1 172 ? 19.232 -6.604 -5.893 1.00 95.12 172 PHE A O 1
ATOM 1434 N N . PHE A 1 173 ? 17.342 -5.410 -6.095 1.00 94.50 173 PHE A N 1
ATOM 1435 C CA . PHE A 1 173 ? 16.492 -6.591 -6.261 1.00 94.50 173 PHE A CA 1
ATOM 1436 C C . PHE A 1 173 ? 16.858 -7.389 -7.511 1.00 94.50 173 PHE A C 1
ATOM 1438 O O . PHE A 1 173 ? 16.988 -8.605 -7.421 1.00 94.50 173 PHE A O 1
ATOM 1445 N N . VAL A 1 174 ? 17.108 -6.730 -8.644 1.00 96.31 174 VAL A N 1
ATOM 1446 C CA . VAL A 1 174 ? 17.565 -7.402 -9.873 1.00 96.31 174 VAL A CA 1
ATOM 1447 C C . VAL A 1 174 ? 18.838 -8.207 -9.619 1.00 96.31 174 VAL A C 1
ATOM 1449 O O . VAL A 1 174 ? 18.932 -9.358 -10.034 1.00 96.31 174 VAL A O 1
ATOM 1452 N N . LYS A 1 175 ? 19.796 -7.644 -8.876 1.00 96.06 175 LYS A N 1
ATOM 1453 C CA . LYS A 1 175 ? 21.025 -8.346 -8.488 1.00 96.06 175 LYS A CA 1
ATOM 1454 C C . LYS A 1 175 ? 20.753 -9.545 -7.574 1.00 96.06 175 LYS A C 1
ATOM 1456 O O . LYS A 1 175 ? 21.385 -10.580 -7.749 1.00 96.06 175 LYS A O 1
ATOM 1461 N N . VAL A 1 176 ? 19.840 -9.413 -6.610 1.00 94.75 176 VAL A N 1
ATOM 1462 C CA . VAL A 1 176 ? 19.468 -10.499 -5.683 1.00 94.75 176 VAL A CA 1
ATOM 1463 C C . VAL A 1 176 ? 18.762 -11.646 -6.411 1.00 94.75 176 VAL A C 1
ATOM 1465 O O . VAL A 1 176 ? 19.075 -12.805 -6.154 1.00 94.75 176 VAL A O 1
ATOM 1468 N N . TYR A 1 177 ? 17.835 -11.341 -7.322 1.00 95.06 177 TYR A N 1
ATOM 1469 C CA . TYR A 1 177 ? 17.086 -12.347 -8.083 1.00 95.06 177 TYR A CA 1
ATOM 1470 C C . TYR A 1 177 ? 17.852 -12.894 -9.297 1.00 95.06 177 TYR A C 1
ATOM 1472 O O . TYR A 1 177 ? 17.520 -13.969 -9.788 1.00 95.06 177 TYR A O 1
ATOM 1480 N N . GLY A 1 178 ? 18.860 -12.172 -9.793 1.00 97.06 178 GLY A N 1
ATOM 1481 C CA . GLY A 1 178 ? 19.626 -12.512 -10.998 1.00 97.06 178 GLY A CA 1
ATOM 1482 C C . GLY A 1 178 ? 18.964 -12.095 -12.319 1.00 97.06 178 GLY A C 1
ATOM 1483 O O . GLY A 1 178 ? 19.540 -12.308 -13.381 1.00 97.06 178 GLY A O 1
ATOM 1484 N N . TYR A 1 179 ? 17.770 -11.501 -12.274 1.00 96.12 179 TYR A N 1
ATOM 1485 C CA . TYR A 1 179 ? 17.017 -10.996 -13.428 1.00 96.12 179 TYR A CA 1
ATOM 1486 C C . TYR A 1 179 ? 16.019 -9.918 -12.977 1.00 96.12 179 TYR A C 1
ATOM 1488 O O . TYR A 1 179 ? 15.878 -9.679 -11.780 1.00 96.12 179 TYR A O 1
ATOM 1496 N N . MET A 1 180 ? 15.328 -9.257 -13.915 1.00 96.81 180 MET A N 1
ATOM 1497 C CA . MET A 1 180 ? 14.217 -8.346 -13.601 1.00 96.81 180 MET A CA 1
ATOM 1498 C C . MET A 1 180 ? 12.931 -9.140 -13.330 1.00 96.81 180 MET A C 1
ATOM 1500 O O . MET A 1 180 ? 12.356 -9.665 -14.283 1.00 96.81 180 MET A O 1
ATOM 1504 N N . PRO A 1 181 ? 12.447 -9.231 -12.074 1.00 96.25 181 PRO A N 1
ATOM 1505 C CA . PRO A 1 181 ? 11.276 -10.048 -11.760 1.00 96.25 181 PRO A CA 1
ATOM 1506 C C . PRO A 1 181 ? 9.946 -9.337 -12.036 1.00 96.25 181 PRO A C 1
ATOM 1508 O O . PRO A 1 181 ? 8.899 -9.979 -12.053 1.00 96.25 181 PRO A O 1
ATOM 1511 N N . LEU A 1 182 ? 9.959 -8.010 -12.202 1.00 95.81 182 LEU A N 1
ATOM 1512 C CA . LEU A 1 182 ? 8.748 -7.236 -12.445 1.00 95.81 182 LEU A CA 1
ATOM 1513 C C . LEU A 1 182 ? 8.267 -7.460 -13.878 1.00 95.81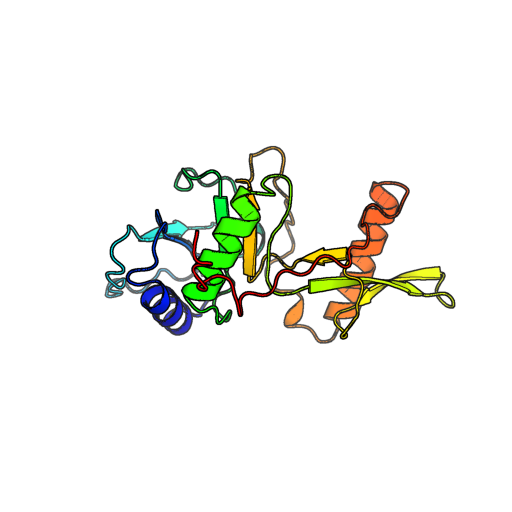 182 LEU A C 1
ATOM 1515 O O . LEU A 1 182 ? 9.019 -7.280 -14.831 1.00 95.81 182 LEU A O 1
ATOM 1519 N N . LEU A 1 183 ? 6.987 -7.788 -14.019 1.00 95.00 183 LEU A N 1
ATOM 1520 C CA . LEU A 1 183 ? 6.330 -7.950 -15.311 1.00 95.00 183 LEU A CA 1
ATOM 1521 C C . LEU A 1 183 ? 5.419 -6.756 -15.574 1.00 95.00 183 LEU A C 1
ATOM 1523 O O . LEU A 1 183 ? 4.751 -6.264 -14.661 1.00 95.00 183 LEU A O 1
ATOM 1527 N N . TYR A 1 184 ? 5.385 -6.299 -16.822 1.00 96.00 184 TYR A N 1
ATOM 1528 C CA . TYR A 1 184 ? 4.433 -5.277 -17.232 1.00 96.00 184 TYR A CA 1
ATOM 1529 C C . TYR A 1 184 ? 3.024 -5.855 -17.366 1.00 96.00 184 TYR A C 1
ATOM 1531 O O . TYR A 1 184 ? 2.821 -7.017 -17.712 1.00 96.00 184 TYR A O 1
ATOM 1539 N N . THR A 1 185 ? 2.040 -5.004 -17.116 1.00 92.94 185 THR A N 1
ATOM 1540 C CA . THR A 1 185 ? 0.627 -5.239 -17.362 1.00 92.94 185 THR A CA 1
ATOM 1541 C C . THR A 1 185 ? -0.019 -3.959 -17.872 1.00 92.94 185 THR A C 1
ATOM 1543 O O . THR A 1 185 ? 0.320 -2.851 -17.450 1.00 92.94 185 THR A O 1
ATOM 1546 N N . GLN A 1 186 ? -0.979 -4.127 -18.773 1.00 91.81 186 GLN A N 1
ATOM 1547 C CA . GLN A 1 186 ? -1.865 -3.064 -19.251 1.00 91.81 186 GLN A CA 1
ATOM 1548 C C . GLN A 1 186 ? -3.254 -3.164 -18.605 1.00 91.81 186 GLN A C 1
ATOM 1550 O O . GLN A 1 186 ? -4.136 -2.355 -18.884 1.00 91.81 186 GLN A O 1
ATOM 1555 N N . PHE A 1 187 ? -3.465 -4.158 -17.734 1.00 88.06 187 PHE A N 1
ATOM 1556 C CA . PHE A 1 187 ? -4.756 -4.396 -17.108 1.00 88.06 187 PHE A CA 1
ATOM 1557 C C . PHE A 1 187 ? -5.119 -3.252 -16.162 1.00 88.06 187 PHE A C 1
ATOM 1559 O O . PHE A 1 187 ? -4.439 -3.000 -15.164 1.00 88.06 187 PHE A O 1
ATOM 1566 N N . ARG A 1 188 ? -6.218 -2.571 -16.486 1.00 86.62 188 ARG A N 1
ATOM 1567 C CA . ARG A 1 188 ? -6.831 -1.517 -15.684 1.00 86.62 188 ARG A CA 1
ATOM 1568 C C . ARG A 1 188 ? -8.318 -1.774 -15.623 1.00 86.62 188 ARG A C 1
ATOM 1570 O O . ARG A 1 188 ? -8.942 -2.095 -16.629 1.00 86.62 188 ARG A O 1
ATOM 1577 N N . VAL A 1 189 ? -8.860 -1.623 -14.430 1.00 85.56 189 VAL A N 1
ATOM 1578 C CA . VAL A 1 189 ? -10.283 -1.777 -14.166 1.00 85.56 189 VAL A CA 1
ATOM 1579 C C . VAL A 1 189 ? -10.852 -0.405 -13.859 1.00 85.56 189 VAL A C 1
ATOM 1581 O O . VAL A 1 189 ? -10.294 0.331 -13.048 1.00 85.56 189 VAL A O 1
ATOM 1584 N N . ASP A 1 190 ? -11.935 -0.056 -14.540 1.00 79.31 190 ASP A N 1
ATOM 1585 C CA . ASP A 1 190 ? -12.597 1.231 -14.372 1.00 79.31 190 ASP A CA 1
ATOM 1586 C C . ASP A 1 190 ? -13.782 1.086 -13.411 1.00 79.31 190 ASP A C 1
ATOM 1588 O O . ASP A 1 190 ? -14.635 0.207 -13.565 1.00 79.31 190 ASP A O 1
ATOM 1592 N N . SER A 1 191 ? -13.826 1.951 -12.400 1.00 70.88 191 SER A N 1
ATOM 1593 C CA . SER A 1 191 ? -14.900 1.997 -11.414 1.00 70.88 191 SER A CA 1
ATOM 1594 C C . SER A 1 191 ? -16.176 2.648 -11.965 1.00 70.88 191 SER A C 1
ATOM 1596 O O . SER A 1 191 ? -17.249 2.447 -11.397 1.00 70.88 191 SER A O 1
ATOM 1598 N N . VAL A 1 192 ? -16.124 3.368 -13.092 1.00 67.06 192 VAL A N 1
ATOM 1599 C CA . VAL A 1 192 ? -17.259 4.149 -13.624 1.00 67.06 192 VAL A CA 1
ATOM 1600 C C . VAL A 1 192 ? -18.528 3.308 -13.828 1.00 67.06 192 VAL A C 1
ATOM 1602 O O . VAL A 1 192 ? -19.633 3.821 -13.660 1.00 67.06 192 VAL A O 1
ATOM 1605 N N . LEU A 1 193 ? -18.407 2.005 -14.105 1.00 59.12 193 LEU A N 1
ATOM 1606 C CA . LEU A 1 193 ? -19.555 1.117 -14.333 1.00 59.12 193 LEU A CA 1
ATOM 1607 C C . LEU A 1 193 ? -19.799 0.081 -13.227 1.00 59.12 193 LEU A C 1
ATOM 1609 O O . LEU A 1 193 ? -20.721 -0.721 -13.350 1.00 59.12 193 LEU A O 1
ATOM 1613 N N . PHE A 1 194 ? -19.038 0.069 -12.124 1.00 64.81 194 PHE A N 1
ATOM 1614 C CA . PHE A 1 194 ? -19.148 -1.041 -11.160 1.00 64.81 194 PHE A CA 1
ATOM 1615 C C . PHE A 1 194 ? -20.486 -1.065 -10.396 1.00 64.81 194 PHE A C 1
ATOM 1617 O O . PHE A 1 194 ? -20.895 -2.109 -9.874 1.00 64.81 194 PHE A O 1
ATOM 1624 N N . LYS A 1 195 ? -21.162 0.089 -10.299 1.00 58.44 195 LYS A N 1
ATOM 1625 C CA . LYS A 1 195 ? -22.509 0.212 -9.718 1.00 58.44 195 LYS A CA 1
ATOM 1626 C C . LYS A 1 195 ? -23.623 -0.041 -10.734 1.00 58.44 195 LYS A C 1
ATOM 1628 O O . LYS A 1 195 ? -24.781 -0.147 -10.328 1.00 58.44 195 LYS A O 1
ATOM 1633 N N . THR A 1 196 ? -23.303 -0.142 -12.022 1.00 58.03 196 THR A N 1
ATOM 1634 C CA . THR A 1 196 ? -24.292 -0.387 -13.068 1.00 58.03 196 THR A CA 1
ATOM 1635 C C . THR A 1 196 ? -24.782 -1.824 -12.947 1.00 58.03 196 THR A C 1
ATOM 1637 O O . THR A 1 196 ? -24.075 -2.774 -13.276 1.00 58.03 196 THR A O 1
ATOM 1640 N N . ARG A 1 197 ? -26.008 -2.000 -12.446 1.00 56.28 197 ARG A N 1
ATOM 1641 C CA . ARG A 1 197 ? -26.717 -3.276 -12.567 1.00 56.28 197 ARG A CA 1
ATOM 1642 C C . ARG A 1 197 ? -27.093 -3.441 -14.035 1.00 56.28 197 ARG A C 1
ATOM 1644 O O . ARG A 1 197 ? -27.953 -2.713 -14.522 1.00 56.28 197 ARG A O 1
ATOM 1651 N N . LEU A 1 198 ? -26.429 -4.356 -14.735 1.00 51.22 198 LEU A N 1
ATOM 1652 C CA . LEU A 1 198 ? -26.889 -4.777 -16.054 1.00 51.22 198 LEU A CA 1
ATOM 1653 C C . LEU A 1 198 ? -28.206 -5.547 -15.861 1.00 51.22 198 LEU A C 1
ATOM 1655 O O . LEU A 1 198 ? -28.252 -6.416 -14.986 1.00 51.22 198 LEU A O 1
ATOM 1659 N N . PRO A 1 199 ? -29.281 -5.210 -16.592 1.00 47.19 199 PRO A N 1
ATOM 1660 C CA . PRO A 1 199 ? -30.505 -5.997 -16.546 1.00 47.19 199 PRO A CA 1
ATOM 1661 C C . PRO A 1 199 ? -30.200 -7.434 -16.992 1.00 47.19 199 PRO A C 1
ATOM 1663 O O . PRO A 1 199 ? -29.458 -7.637 -17.955 1.00 47.19 199 PRO A O 1
ATOM 1666 N N . HIS A 1 200 ? -30.723 -8.398 -16.230 1.00 49.09 200 HIS A N 1
ATOM 1667 C CA . HIS A 1 200 ? -30.701 -9.822 -16.566 1.00 49.09 200 HIS A CA 1
ATOM 1668 C C . HIS A 1 200 ? -31.639 -10.126 -17.732 1.00 49.09 200 HIS A C 1
ATOM 1670 O O . HIS A 1 200 ? -32.710 -9.478 -17.796 1.00 49.09 200 HIS A O 1
#

Secondary structure (DSSP, 8-state):
-BSS-HHHHHHHHHTTTT-TT---EEEEE--SSPPPTT------SS-EEEEE-SS--GGGGGS--TT--SSEEEEE-TT----HHHHHHHHHHHHH-TTS-EES-EEEEEEETTTTEEEEE-S--S-B-EE-TTEEEEEPPPGGG----TT--S-GGGSTTHHHHHHHHHHHHHHHHSS-----B-----GGGTT-----

InterPro domains:
  IPR004263 Exostosin-like [PTHR48261] (2-140)
  IPR015338 Glycosyl transferase 64 domain [PF09258] (2-140)
  IPR029044 Nucleotide-diphospho-sugar transferases [G3DSA:3.90.550.10] (1-143)
  IPR029044 Nucleotide-diphospho-sugar transferases [G3DSA:3.90.550.10] (144-198)
  IPR029044 Nucleotide-diphospho-sugar transferases [SSF53448] (2-196)

Organism: Pongo abelii (NCBI:txid9601)

Foldseek 3Di:
DDEPPLVLQQVLQLLLAPQPPDAEAEAEYQYPDDDPPPDDRDPSVHYYHYDYDPHQAPLSVQDQDPVPPDFKDWAAASPDDDHSLRVVVQVVVCVVVQVDKGFDQFWAWDQDPVVRFIFTDRDDDLKGQDHDSNGIMHTRRDPVRRDDDVPHNDDLVVDPCSRVVVRVVQRVVCVVVVHRPTDIDSDDDDSPCVPPDDDD

Sequence (200 aa):
LTYEREEVLMNSLERLNGLPYLNKVVVVWNSPKLPSEDLLWPDIGVPIMVVRTEKNSLNNRFLPWNEIETEAILSIDDDAHLRHDEIMFGFRVWREARDRIVGFPGRYHAWDIPHQSWLYNSNYSCELSMVLTGAAFFHKVTSRWTFRCPGCPQALSHDDSHFHERHKCINFFVKVYGYMPLLYTQFRVDSVLFKTRLPH